Protein AF-A0A8S9FYK6-F1 (afdb_monomer)

Secondary structure (DSSP, 8-state):
-HHHHHHHHHHHHHHHHHHHHHHHHHHHHHHHHHHHHHHHHHHHHHHHHHHHHHHHHHHS-HHHHHHHHHHHTS-THHHHHHHHHHHHHHHHHHHHHHHHHHHHHHHHHHHHHHHHHHHHHHHHHHHHHHHHHHHHHHHHHTTT-HHHHHHHHHHHHHHHHHHHHHHHHHHHHHHHHHHHHHHHHHHHHHHHHTS--S-TTTHHHHHHHHH-

InterPro domains:
  IPR007749 Protein of unknown function DUF677 [PF05055] (2-192)
  IPR007749 Protein of unknown function DUF677 [PTHR31113] (3-193)

Structure (mmCIF, N/CA/C/O backbone):
data_AF-A0A8S9FYK6-F1
#
_entry.id   AF-A0A8S9FYK6-F1
#
loop_
_atom_site.group_PDB
_atom_site.id
_atom_site.type_symbol
_atom_site.label_atom_id
_atom_site.label_alt_id
_atom_site.label_comp_id
_atom_site.label_asym_id
_atom_site.label_entity_id
_atom_site.label_seq_id
_atom_site.pdbx_PDB_ins_code
_atom_site.Cartn_x
_atom_site.Cartn_y
_atom_site.Cartn_z
_atom_site.occupancy
_atom_site.B_iso_or_equiv
_atom_site.auth_seq_id
_atom_site.auth_comp_id
_atom_site.auth_asym_id
_atom_site.auth_atom_id
_atom_site.pdbx_PDB_model_num
ATOM 1 N N . MET A 1 1 ? -13.467 11.583 13.016 1.00 66.69 1 MET A N 1
ATOM 2 C CA . MET A 1 1 ? -12.832 12.553 12.091 1.00 66.69 1 MET A CA 1
ATOM 3 C C . MET A 1 1 ? -11.445 12.106 11.630 1.00 66.69 1 MET A C 1
ATOM 5 O O . MET A 1 1 ? -11.242 12.050 10.428 1.00 66.69 1 MET A O 1
ATOM 9 N N . LEU A 1 2 ? -10.519 11.727 12.526 1.00 86.00 2 LEU A N 1
ATOM 10 C CA . LEU A 1 2 ? -9.174 11.273 12.117 1.00 86.00 2 LEU A CA 1
ATOM 11 C C . LEU A 1 2 ? -9.193 10.021 11.223 1.00 86.00 2 LEU A C 1
ATOM 13 O O . LEU A 1 2 ? -8.530 9.996 10.194 1.00 86.00 2 LEU A O 1
ATOM 17 N N . PHE A 1 3 ? -9.990 9.011 11.584 1.00 85.44 3 PHE A N 1
ATOM 18 C CA . PHE A 1 3 ? -10.090 7.765 10.819 1.00 85.44 3 PHE A CA 1
ATOM 19 C C . PHE A 1 3 ? -10.558 7.985 9.369 1.00 85.44 3 PHE A C 1
ATOM 21 O O . PHE A 1 3 ? -9.941 7.469 8.441 1.00 85.44 3 PHE A O 1
ATOM 28 N N . GLU A 1 4 ? -11.600 8.799 9.178 1.00 87.69 4 GLU A N 1
ATOM 29 C CA . GLU A 1 4 ? -12.157 9.102 7.853 1.00 87.69 4 GLU A CA 1
ATOM 30 C C . GLU A 1 4 ? -11.134 9.813 6.962 1.00 87.69 4 GLU A C 1
ATOM 32 O O . GLU A 1 4 ? -10.920 9.419 5.823 1.00 87.69 4 GLU A O 1
ATOM 37 N N . SER A 1 5 ? -10.411 10.795 7.511 1.00 90.31 5 SER A N 1
ATOM 38 C CA . SER A 1 5 ? -9.361 11.503 6.771 1.00 90.31 5 SER A CA 1
ATOM 39 C C . SER A 1 5 ? -8.235 10.565 6.319 1.00 90.31 5 SER A C 1
ATOM 41 O O . SER A 1 5 ? -7.795 10.636 5.170 1.00 90.31 5 SER A O 1
ATOM 43 N N . VAL A 1 6 ? -7.796 9.644 7.185 1.00 89.06 6 VAL A N 1
ATOM 44 C CA . VAL A 1 6 ? -6.797 8.628 6.813 1.00 89.06 6 VAL A CA 1
ATOM 45 C C . VAL A 1 6 ? -7.355 7.691 5.738 1.00 89.06 6 VAL A C 1
ATOM 47 O O . VAL A 1 6 ? -6.630 7.324 4.814 1.00 89.06 6 VAL A O 1
ATOM 50 N N . TYR A 1 7 ? -8.636 7.326 5.812 1.00 89.19 7 TYR A N 1
ATOM 51 C CA . TYR A 1 7 ? -9.280 6.458 4.827 1.00 89.19 7 TYR A CA 1
ATOM 52 C C . TYR A 1 7 ? -9.354 7.127 3.447 1.00 89.19 7 TYR A C 1
ATOM 54 O O . TYR A 1 7 ? -8.918 6.543 2.453 1.00 89.19 7 TYR A O 1
ATOM 62 N N . GLU A 1 8 ? -9.805 8.381 3.380 1.00 91.44 8 GLU A N 1
ATOM 63 C CA . GLU A 1 8 ? -9.816 9.168 2.143 1.00 91.44 8 GLU A CA 1
ATOM 64 C C . GLU A 1 8 ? -8.410 9.324 1.552 1.00 91.44 8 GLU A C 1
ATOM 66 O O . GLU A 1 8 ? -8.212 9.201 0.338 1.00 91.44 8 GLU A O 1
ATOM 71 N N . GLN A 1 9 ? -7.403 9.521 2.407 1.00 90.94 9 GLN A N 1
ATOM 72 C CA . GLN A 1 9 ? -6.011 9.578 1.977 1.00 90.94 9 GLN A CA 1
ATOM 73 C C . GLN A 1 9 ? -5.556 8.254 1.338 1.00 90.94 9 GLN A C 1
ATOM 75 O O . GLN A 1 9 ? -4.891 8.278 0.296 1.00 90.94 9 GLN A O 1
ATOM 80 N N . GLN A 1 10 ? -5.933 7.100 1.902 1.00 91.50 10 GLN A N 1
ATOM 81 C CA . GLN A 1 10 ? -5.636 5.787 1.311 1.00 91.50 10 GLN A CA 1
ATOM 82 C C . GLN A 1 10 ? -6.333 5.596 -0.045 1.00 91.50 10 GLN A C 1
ATOM 84 O O . GLN A 1 10 ? -5.713 5.109 -0.996 1.00 91.50 10 GLN A O 1
ATOM 89 N N . VAL A 1 11 ? -7.587 6.042 -0.181 1.00 93.00 11 VAL A N 1
ATOM 90 C CA . VAL A 1 11 ? -8.330 6.012 -1.454 1.00 93.00 11 VAL A CA 1
ATOM 91 C C . VAL A 1 11 ? -7.623 6.858 -2.519 1.00 93.00 11 VAL A C 1
ATOM 93 O O . VAL A 1 11 ? -7.355 6.380 -3.627 1.00 93.00 11 VAL A O 1
ATOM 96 N N . MET A 1 12 ? -7.239 8.090 -2.180 1.00 94.25 12 MET A N 1
ATOM 97 C CA . MET A 1 12 ? -6.536 8.999 -3.091 1.00 94.25 12 MET A CA 1
ATOM 98 C C . MET A 1 12 ? -5.162 8.455 -3.512 1.00 94.25 12 MET A C 1
ATOM 100 O O . MET A 1 12 ? -4.755 8.561 -4.681 1.00 94.25 12 MET A O 1
ATOM 104 N N . LEU A 1 13 ? -4.441 7.830 -2.579 1.00 93.38 13 LEU A N 1
ATOM 105 C CA . LEU A 1 13 ? -3.185 7.143 -2.864 1.00 93.38 13 LEU A CA 1
ATOM 106 C C . LEU A 1 13 ? -3.408 5.993 -3.855 1.00 93.38 13 LEU A C 1
ATOM 108 O O . LEU A 1 13 ? -2.686 5.890 -4.854 1.00 93.38 13 LEU A O 1
ATOM 112 N N . LEU A 1 14 ? -4.428 5.161 -3.632 1.00 94.06 14 LEU A N 1
ATOM 113 C CA . LEU A 1 14 ? -4.757 4.038 -4.507 1.00 94.06 14 LEU A CA 1
ATOM 114 C C . LEU A 1 14 ? -5.095 4.503 -5.933 1.00 94.06 14 LEU A C 1
ATOM 116 O O . LEU A 1 14 ? -4.631 3.901 -6.911 1.00 94.06 14 LEU A O 1
ATOM 120 N N . GLU A 1 15 ? -5.845 5.597 -6.078 1.00 95.19 15 GLU A N 1
ATOM 121 C CA . GLU A 1 15 ? -6.116 6.209 -7.381 1.00 95.19 15 GLU A CA 1
ATOM 122 C C . GLU A 1 15 ? -4.842 6.682 -8.082 1.00 95.19 15 GLU A C 1
ATOM 124 O O . GLU A 1 15 ? -4.656 6.462 -9.288 1.00 95.19 15 GLU A O 1
ATOM 129 N N . THR A 1 16 ? -3.948 7.326 -7.335 1.00 95.31 16 THR A N 1
ATOM 130 C CA . THR A 1 16 ? -2.669 7.818 -7.852 1.00 95.31 16 THR A CA 1
ATOM 131 C C . THR A 1 16 ? -1.807 6.660 -8.347 1.00 95.31 16 THR A C 1
ATOM 133 O O . THR A 1 16 ? -1.313 6.695 -9.480 1.00 95.31 16 THR A O 1
ATOM 136 N N . LEU A 1 17 ? -1.713 5.578 -7.572 1.00 95.31 17 LEU A N 1
ATOM 137 C CA . LEU A 1 17 ? -1.027 4.348 -7.969 1.00 95.31 17 LEU A CA 1
ATOM 138 C C . LEU A 1 17 ? -1.669 3.717 -9.209 1.00 95.31 17 LEU A C 1
ATOM 140 O O . LEU A 1 17 ? -0.971 3.262 -10.119 1.00 95.31 17 LEU A O 1
ATOM 144 N N . HIS A 1 18 ? -2.999 3.746 -9.318 1.00 95.38 18 HIS A N 1
ATOM 145 C CA . HIS A 1 18 ? -3.701 3.274 -10.510 1.00 95.38 18 HIS A CA 1
ATOM 146 C C . HIS A 1 18 ? -3.344 4.110 -11.753 1.00 95.38 18 HIS A C 1
ATOM 148 O O . HIS A 1 18 ? -3.073 3.559 -12.828 1.00 95.38 18 HIS A O 1
ATOM 154 N N . LYS A 1 19 ? -3.312 5.443 -11.633 1.00 97.25 19 LYS A N 1
ATOM 155 C CA . LYS A 1 19 ? -2.895 6.356 -12.713 1.00 97.25 19 LYS A CA 1
ATOM 156 C C . LYS A 1 19 ? -1.441 6.090 -13.122 1.00 97.25 19 LYS A C 1
ATOM 158 O O . LYS A 1 19 ? -1.163 5.956 -14.319 1.00 97.25 19 LYS A O 1
ATOM 163 N N . GLN A 1 20 ? -0.534 5.930 -12.158 1.00 96.44 20 GLN A N 1
ATOM 164 C CA . GLN A 1 20 ? 0.871 5.610 -12.422 1.00 96.44 20 GLN A CA 1
ATOM 165 C C . GLN A 1 20 ? 1.045 4.251 -13.108 1.00 96.44 20 GLN A C 1
ATOM 167 O O . GLN A 1 20 ? 1.743 4.174 -14.122 1.00 96.44 20 GLN A O 1
ATOM 172 N N . LYS A 1 21 ? 0.345 3.205 -12.648 1.00 95.81 21 LYS A N 1
ATOM 173 C CA . LYS A 1 21 ? 0.329 1.886 -13.299 1.00 95.81 21 LYS A CA 1
ATOM 174 C C . LYS A 1 21 ? -0.073 2.001 -14.769 1.00 95.81 21 LYS A C 1
ATOM 176 O O . LYS A 1 21 ? 0.648 1.520 -15.640 1.00 95.81 21 LYS A O 1
ATOM 181 N N . ARG A 1 22 ? -1.181 2.695 -15.069 1.00 96.62 22 ARG A N 1
ATOM 182 C CA . ARG A 1 22 ? -1.642 2.901 -16.456 1.00 96.62 22 ARG A CA 1
ATOM 183 C C . ARG A 1 22 ? -0.605 3.640 -17.304 1.00 96.62 22 ARG A C 1
ATOM 185 O O . ARG A 1 22 ? -0.397 3.282 -18.463 1.00 96.62 22 ARG A O 1
ATOM 192 N N . LYS A 1 23 ? 0.062 4.655 -16.746 1.00 96.56 23 LYS A N 1
ATOM 193 C CA . LYS A 1 23 ? 1.144 5.387 -17.427 1.00 96.56 23 LYS A CA 1
ATOM 194 C C . LYS A 1 23 ? 2.320 4.462 -17.759 1.00 96.56 23 LYS A C 1
ATOM 196 O O . LYS A 1 23 ? 2.831 4.508 -18.876 1.00 96.56 23 LYS A O 1
ATOM 201 N N . LEU A 1 24 ? 2.718 3.605 -16.822 1.00 96.56 24 LEU A N 1
ATOM 202 C CA . LEU A 1 24 ? 3.799 2.632 -16.999 1.00 96.56 24 LEU A CA 1
ATOM 203 C C . LEU A 1 24 ? 3.439 1.546 -18.015 1.00 96.56 24 LEU A C 1
ATOM 205 O O . LEU A 1 24 ? 4.256 1.224 -18.873 1.00 96.56 24 LEU A O 1
ATOM 209 N N . ASP A 1 25 ? 2.199 1.059 -18.005 1.00 95.06 25 ASP A N 1
ATOM 210 C CA . ASP A 1 25 ? 1.699 0.113 -19.006 1.00 95.06 25 ASP A CA 1
ATOM 211 C C . ASP A 1 25 ? 1.728 0.709 -20.419 1.00 95.06 25 ASP A C 1
ATOM 213 O O . ASP A 1 25 ? 2.164 0.047 -21.363 1.00 95.06 25 ASP A O 1
ATOM 217 N N . LYS A 1 26 ? 1.326 1.979 -20.572 1.00 96.38 26 LYS A N 1
ATOM 218 C CA . LYS A 1 26 ? 1.438 2.704 -21.849 1.00 96.38 26 LYS A CA 1
ATOM 219 C C . LYS A 1 26 ? 2.896 2.842 -22.291 1.00 96.38 26 LYS A C 1
ATOM 221 O O . LYS A 1 26 ? 3.204 2.543 -23.441 1.00 96.38 26 LYS A O 1
ATOM 226 N N . LYS A 1 27 ? 3.806 3.229 -21.389 1.00 94.06 27 LYS A N 1
ATOM 227 C CA . LYS A 1 27 ? 5.245 3.303 -21.693 1.00 94.06 27 LYS A CA 1
ATOM 228 C C . LYS A 1 27 ? 5.790 1.953 -22.153 1.00 94.06 27 LYS A C 1
ATOM 230 O O . LYS A 1 27 ? 6.454 1.889 -23.178 1.00 94.06 27 LYS A O 1
ATOM 235 N N . LEU A 1 28 ? 5.466 0.872 -21.448 1.00 94.00 28 LEU A N 1
ATOM 236 C CA . LEU A 1 28 ? 5.945 -0.471 -21.774 1.00 94.00 28 LEU A CA 1
ATOM 237 C C . LEU A 1 28 ? 5.411 -0.949 -23.133 1.00 94.00 28 LEU A C 1
ATOM 239 O O . LEU A 1 28 ? 6.160 -1.525 -23.922 1.00 94.00 28 LEU A O 1
ATOM 243 N N . LYS A 1 29 ? 4.146 -0.642 -23.456 1.00 93.38 29 LYS A N 1
ATOM 244 C CA . LYS A 1 29 ? 3.601 -0.848 -24.806 1.00 93.38 29 LYS A CA 1
ATOM 245 C C . LYS A 1 29 ? 4.384 -0.043 -25.843 1.00 93.38 29 LYS A C 1
ATOM 247 O O . LYS A 1 29 ? 4.815 -0.624 -26.833 1.00 93.38 29 LYS A O 1
ATOM 252 N N . ASN A 1 30 ? 4.625 1.246 -25.619 1.00 92.56 30 ASN A N 1
ATOM 253 C CA . ASN A 1 30 ? 5.363 2.086 -26.564 1.00 92.56 30 ASN A CA 1
ATOM 254 C C . ASN A 1 30 ? 6.784 1.567 -26.801 1.00 92.56 30 ASN A C 1
ATOM 256 O O . ASN A 1 30 ? 7.188 1.456 -27.951 1.00 92.56 30 ASN A O 1
ATOM 260 N N . ILE A 1 31 ? 7.510 1.165 -25.755 1.00 91.81 31 ILE A N 1
ATOM 261 C CA . ILE A 1 31 ? 8.867 0.603 -25.876 1.00 91.81 31 ILE A CA 1
ATOM 262 C C . ILE A 1 31 ? 8.887 -0.606 -26.813 1.00 91.81 31 ILE A C 1
ATOM 264 O O . ILE A 1 31 ? 9.763 -0.706 -27.668 1.00 91.81 31 ILE A O 1
ATOM 268 N N . LYS A 1 32 ? 7.899 -1.504 -26.705 1.00 88.88 32 LYS A N 1
ATOM 269 C CA . LYS A 1 32 ? 7.795 -2.664 -27.603 1.00 88.88 32 LYS A CA 1
ATOM 270 C C . LYS A 1 32 ? 7.633 -2.254 -29.069 1.00 88.88 32 LYS A C 1
ATOM 272 O O . LYS A 1 32 ? 8.204 -2.911 -29.935 1.00 88.88 32 LYS A O 1
ATOM 277 N N . HIS A 1 33 ? 6.884 -1.187 -29.347 1.00 90.94 33 HIS A N 1
ATOM 278 C CA . HIS A 1 33 ? 6.714 -0.667 -30.706 1.00 90.94 33 HIS A CA 1
ATOM 279 C C . HIS A 1 33 ? 7.980 0.051 -31.194 1.00 90.94 33 HIS A C 1
ATOM 281 O O . HIS A 1 33 ? 8.491 -0.284 -32.259 1.00 90.94 33 HIS A O 1
ATOM 287 N N . TRP A 1 34 ? 8.549 0.953 -30.390 1.00 88.19 34 TRP A N 1
ATOM 288 C CA . TRP A 1 34 ? 9.770 1.696 -30.724 1.00 88.19 34 TRP A CA 1
ATOM 289 C C . TRP A 1 34 ? 10.970 0.790 -30.973 1.00 88.19 34 TRP A C 1
ATOM 291 O O . TRP A 1 34 ? 11.725 1.030 -31.907 1.00 88.19 34 TRP A O 1
ATOM 301 N N . LYS A 1 35 ? 11.103 -0.300 -30.213 1.00 88.19 35 LYS A N 1
ATOM 302 C CA . LYS A 1 35 ? 12.150 -1.304 -30.426 1.00 88.19 35 LYS A CA 1
ATOM 303 C C . LYS A 1 35 ? 12.020 -2.021 -31.775 1.00 88.19 35 LYS A C 1
ATOM 305 O O . LYS A 1 35 ? 13.031 -2.353 -32.387 1.00 88.19 35 LYS A O 1
ATOM 310 N N . LYS A 1 36 ? 10.792 -2.265 -32.253 1.00 86.88 36 LYS A N 1
ATOM 311 C CA . LYS A 1 36 ? 10.557 -2.833 -33.594 1.00 86.88 36 LYS A CA 1
ATOM 312 C C . LYS A 1 36 ? 10.910 -1.819 -34.677 1.00 86.88 36 LYS A C 1
ATOM 314 O O . LYS A 1 36 ? 11.639 -2.159 -35.600 1.00 86.88 36 LYS A O 1
ATOM 319 N N . ILE A 1 37 ? 10.441 -0.580 -34.526 1.00 89.75 37 ILE A N 1
ATOM 320 C CA . ILE A 1 37 ? 10.703 0.506 -35.478 1.00 89.75 37 ILE A CA 1
ATOM 321 C C . ILE A 1 37 ? 12.207 0.773 -35.581 1.00 89.75 37 ILE A C 1
ATOM 323 O O . ILE A 1 37 ? 12.735 0.812 -36.686 1.00 89.75 37 ILE A O 1
ATOM 327 N N . SER A 1 38 ? 12.923 0.873 -34.456 1.00 85.38 38 SER A N 1
ATOM 328 C CA . SER A 1 38 ? 14.369 1.114 -34.467 1.00 85.38 38 SER A CA 1
ATOM 329 C C . SER A 1 38 ? 15.137 -0.017 -35.144 1.00 85.38 38 SER A C 1
ATOM 331 O O . SER A 1 38 ? 16.112 0.243 -35.838 1.00 85.38 38 SER A O 1
ATOM 333 N N . ASN A 1 39 ? 14.691 -1.266 -34.974 1.00 83.31 39 ASN A N 1
ATOM 334 C CA . ASN A 1 39 ? 15.299 -2.404 -35.653 1.00 83.31 39 ASN A CA 1
ATOM 335 C C . ASN A 1 39 ? 15.072 -2.348 -37.171 1.00 83.31 39 ASN A C 1
ATOM 337 O O . ASN A 1 39 ? 16.013 -2.554 -37.927 1.00 83.31 39 ASN A O 1
ATOM 341 N N . VAL A 1 40 ? 13.852 -2.025 -37.619 1.00 87.31 40 VAL A N 1
ATOM 342 C CA . VAL A 1 40 ? 13.542 -1.874 -39.053 1.00 87.31 40 VAL A CA 1
ATOM 343 C C . VAL A 1 40 ? 14.345 -0.728 -39.665 1.00 87.31 40 VAL A C 1
ATOM 345 O O . VAL A 1 40 ? 15.008 -0.935 -40.672 1.00 87.31 40 VAL A O 1
ATOM 348 N N . VAL A 1 41 ? 14.355 0.452 -39.038 1.00 87.25 41 VAL A N 1
ATOM 349 C CA . VAL A 1 41 ? 15.111 1.618 -39.528 1.00 87.25 41 VAL A CA 1
ATOM 350 C C . VAL A 1 41 ? 16.604 1.309 -39.622 1.00 87.25 41 VAL A C 1
ATOM 352 O O . VAL A 1 41 ? 17.226 1.651 -40.623 1.00 87.25 41 VAL A O 1
ATOM 355 N N . PHE A 1 42 ? 17.172 0.624 -38.625 1.00 83.06 42 PHE A N 1
ATOM 356 C CA . PHE A 1 42 ? 18.579 0.228 -38.644 1.00 83.06 42 PHE A CA 1
ATOM 357 C C . PHE A 1 42 ? 18.895 -0.736 -39.796 1.00 83.06 42 PHE A C 1
ATOM 359 O O . PHE A 1 42 ? 19.862 -0.518 -40.521 1.00 83.06 42 PHE A O 1
ATOM 366 N N . VAL A 1 43 ? 18.062 -1.762 -40.006 1.00 83.00 43 VAL A N 1
ATOM 367 C CA . VAL A 1 43 ? 18.233 -2.716 -41.115 1.00 83.00 43 VAL A CA 1
ATOM 368 C C . VAL A 1 43 ? 18.104 -2.011 -42.467 1.00 83.00 43 VAL A C 1
ATOM 370 O O . VAL A 1 43 ? 18.961 -2.192 -43.327 1.00 83.00 43 VAL A O 1
ATOM 373 N N . THR A 1 44 ? 17.086 -1.168 -42.652 1.00 87.38 44 THR A N 1
ATOM 374 C CA . THR A 1 44 ? 16.857 -0.453 -43.916 1.00 87.38 44 THR A CA 1
ATOM 375 C C . THR A 1 44 ? 17.981 0.533 -44.233 1.00 87.38 44 THR A C 1
ATOM 377 O O . THR A 1 44 ? 18.477 0.540 -45.356 1.00 87.38 44 THR A O 1
ATOM 380 N N . ALA A 1 45 ? 18.414 1.336 -43.255 1.00 86.81 45 ALA A N 1
ATOM 381 C CA . ALA A 1 45 ? 19.522 2.276 -43.433 1.00 86.81 45 ALA A CA 1
ATOM 382 C C . ALA A 1 45 ? 20.842 1.553 -43.730 1.00 86.81 45 ALA A C 1
ATOM 384 O O . ALA A 1 45 ? 21.665 2.034 -44.503 1.00 86.81 45 ALA A O 1
ATOM 385 N N . PHE A 1 46 ? 21.046 0.376 -43.140 1.00 77.75 46 PHE A N 1
ATOM 386 C CA . PHE A 1 46 ? 22.226 -0.418 -43.431 1.00 77.75 46 PHE A CA 1
ATOM 387 C C . PHE A 1 46 ? 22.219 -0.956 -44.872 1.00 77.75 46 PHE A C 1
ATOM 389 O O . PHE A 1 46 ? 23.204 -0.807 -45.595 1.00 77.75 46 PHE A O 1
ATOM 396 N N . VAL A 1 47 ? 21.095 -1.522 -45.319 1.00 82.88 47 VAL A N 1
ATOM 397 C CA . VAL A 1 47 ? 20.946 -2.016 -46.697 1.00 82.88 47 VAL A CA 1
ATOM 398 C C . VAL A 1 47 ? 21.106 -0.882 -47.715 1.00 82.88 47 VAL A C 1
ATOM 400 O O . VAL A 1 47 ? 21.757 -1.080 -48.739 1.00 82.88 47 VAL A O 1
ATOM 403 N N . SER A 1 48 ? 20.582 0.318 -47.441 1.00 85.25 48 SER A N 1
ATOM 404 C CA . SER A 1 48 ? 20.754 1.454 -48.353 1.00 85.25 48 SER A CA 1
ATOM 405 C C . SER A 1 48 ? 22.220 1.877 -48.479 1.00 85.25 48 SER A C 1
ATOM 407 O O . SER A 1 48 ? 22.689 2.064 -49.600 1.00 85.25 48 SER A O 1
ATOM 409 N N . VAL A 1 49 ? 22.969 1.959 -47.371 1.00 81.06 49 VAL A N 1
ATOM 410 C CA . VAL A 1 49 ? 24.414 2.261 -47.393 1.00 81.06 49 VAL A CA 1
ATOM 411 C C . VAL A 1 49 ? 25.185 1.223 -48.209 1.00 81.06 49 VAL A C 1
ATOM 413 O O . VAL A 1 49 ? 26.049 1.604 -48.995 1.00 81.06 49 VAL A O 1
ATOM 416 N N . LEU A 1 50 ? 24.849 -0.067 -48.094 1.00 78.38 50 LEU A N 1
ATOM 417 C CA . LEU A 1 50 ? 25.468 -1.114 -48.913 1.00 78.38 50 LEU A CA 1
ATOM 418 C C . LEU A 1 50 ? 25.212 -0.915 -50.412 1.00 78.38 50 LEU A C 1
ATOM 420 O O . LEU A 1 50 ? 26.140 -1.029 -51.208 1.00 78.38 50 LEU A O 1
ATOM 424 N N . ILE A 1 51 ? 23.979 -0.590 -50.806 1.00 80.31 51 ILE A N 1
ATOM 425 C CA . ILE A 1 51 ? 23.640 -0.363 -52.219 1.00 80.31 51 ILE A CA 1
ATOM 426 C C . ILE A 1 51 ? 24.403 0.853 -52.764 1.00 80.31 51 ILE A C 1
ATOM 428 O O . ILE A 1 51 ? 25.047 0.753 -53.808 1.00 80.31 51 ILE A O 1
ATOM 432 N N . PHE A 1 52 ? 24.400 1.979 -52.040 1.00 76.25 52 PHE A N 1
ATOM 433 C CA . PHE A 1 52 ? 25.163 3.171 -52.431 1.00 76.25 52 PHE A CA 1
ATOM 434 C C . PHE A 1 52 ? 26.669 2.895 -52.508 1.00 76.25 52 PHE A C 1
ATOM 436 O O . PHE A 1 52 ? 27.338 3.367 -53.425 1.00 76.25 52 PHE A O 1
ATOM 443 N N . SER A 1 53 ? 27.191 2.085 -51.587 1.00 69.44 53 SER A N 1
ATOM 444 C CA . SER A 1 53 ? 28.586 1.655 -51.569 1.00 69.44 53 SER A CA 1
ATOM 445 C C . SER A 1 53 ? 28.970 0.847 -52.813 1.00 69.44 53 SER A C 1
ATOM 447 O O . SER A 1 53 ? 30.048 1.062 -53.362 1.00 69.44 53 SER A O 1
ATOM 449 N N . VAL A 1 54 ? 28.112 -0.069 -53.276 1.00 73.06 54 VAL A N 1
ATOM 450 C CA . VAL A 1 54 ? 28.363 -0.865 -54.493 1.00 73.06 54 VAL A CA 1
ATOM 451 C C . VAL A 1 54 ? 28.351 0.020 -55.741 1.00 73.06 54 VAL A C 1
ATOM 453 O O . VAL A 1 54 ? 29.249 -0.087 -56.573 1.00 73.06 54 VAL A O 1
ATOM 456 N N . VAL A 1 55 ? 27.379 0.932 -55.854 1.00 75.12 55 VAL A N 1
ATOM 457 C CA . VAL A 1 55 ? 27.291 1.869 -56.989 1.00 75.12 55 VAL A CA 1
ATOM 458 C C . VAL A 1 55 ? 28.514 2.789 -57.041 1.00 75.12 55 VAL A C 1
ATOM 460 O O . VAL A 1 55 ? 29.091 2.976 -58.107 1.00 75.12 55 VAL A O 1
ATOM 463 N N . ALA A 1 56 ? 28.962 3.317 -55.898 1.00 67.50 56 ALA A N 1
ATOM 464 C CA . ALA A 1 56 ? 30.162 4.148 -55.833 1.00 67.50 56 ALA A CA 1
ATOM 465 C C . ALA A 1 56 ? 31.438 3.368 -56.202 1.00 67.50 56 ALA A C 1
ATOM 467 O O . ALA A 1 56 ? 32.278 3.885 -56.934 1.00 67.50 56 ALA A O 1
ATOM 468 N N . ALA A 1 57 ? 31.574 2.117 -55.747 1.00 63.72 57 ALA A N 1
ATOM 469 C CA . ALA A 1 57 ? 32.724 1.267 -56.061 1.00 63.72 57 ALA A CA 1
ATOM 470 C C . ALA A 1 57 ? 32.816 0.900 -57.552 1.00 63.72 57 ALA A C 1
ATOM 472 O O . ALA A 1 57 ? 33.917 0.811 -58.082 1.00 63.72 57 ALA A O 1
ATOM 473 N N . ALA A 1 58 ? 31.682 0.735 -58.240 1.00 68.44 58 ALA A N 1
ATOM 474 C CA . ALA A 1 58 ? 31.657 0.490 -59.684 1.00 68.44 58 ALA A CA 1
ATOM 475 C C . ALA A 1 58 ? 32.128 1.702 -60.516 1.00 68.44 58 ALA A C 1
ATOM 477 O O . ALA A 1 58 ? 32.549 1.535 -61.658 1.00 68.44 58 ALA A O 1
ATOM 478 N N . ILE A 1 59 ? 32.052 2.913 -59.951 1.00 68.69 59 ILE A N 1
ATOM 479 C CA . ILE A 1 59 ? 32.403 4.177 -60.620 1.00 68.69 59 ILE A CA 1
ATOM 480 C C . ILE A 1 59 ? 33.807 4.666 -60.201 1.00 68.69 59 ILE A C 1
ATOM 482 O O . ILE A 1 59 ? 34.425 5.457 -60.912 1.00 68.69 59 ILE A O 1
ATOM 486 N N . ALA A 1 60 ? 34.338 4.206 -59.062 1.00 57.28 60 ALA A N 1
ATOM 487 C CA . ALA A 1 60 ? 35.569 4.724 -58.464 1.00 57.28 60 ALA A CA 1
ATOM 488 C C . ALA A 1 60 ? 36.818 3.863 -58.738 1.00 57.28 60 ALA A C 1
ATOM 490 O O . ALA A 1 60 ? 36.766 2.641 -58.850 1.00 57.28 60 ALA A O 1
ATOM 491 N N . ALA A 1 61 ? 37.977 4.528 -58.792 1.00 59.41 61 ALA A N 1
ATOM 492 C CA . ALA A 1 61 ? 39.289 3.914 -58.990 1.00 59.41 61 ALA A CA 1
ATOM 493 C C . ALA A 1 61 ? 39.649 2.887 -57.883 1.00 59.41 61 ALA A C 1
ATOM 495 O O . ALA A 1 61 ? 39.194 3.031 -56.742 1.00 59.41 61 ALA A O 1
ATOM 496 N N . PRO A 1 62 ? 40.537 1.907 -58.169 1.00 60.66 62 PRO A N 1
ATOM 497 C CA . PRO A 1 62 ? 40.872 0.793 -57.269 1.00 60.66 62 PRO A CA 1
ATOM 498 C C . PRO A 1 62 ? 41.139 1.135 -55.784 1.00 60.66 62 PRO A C 1
ATOM 500 O O . PRO A 1 62 ? 40.689 0.368 -54.936 1.00 60.66 62 PRO A O 1
ATOM 503 N N . PRO A 1 63 ? 41.793 2.260 -55.413 1.00 63.22 63 PRO A N 1
ATOM 504 C CA . PRO A 1 63 ? 42.080 2.588 -54.008 1.00 63.22 63 PRO A CA 1
ATOM 505 C C . PRO A 1 63 ? 40.842 2.916 -53.158 1.00 63.22 63 PRO A C 1
ATOM 507 O O . PRO A 1 63 ? 40.850 2.736 -51.940 1.00 63.22 63 PRO A O 1
ATOM 510 N N . VAL A 1 64 ? 39.773 3.418 -53.782 1.00 61.00 64 VAL A N 1
ATOM 511 C CA . VAL A 1 64 ? 38.550 3.828 -53.074 1.00 61.00 64 VAL A CA 1
ATOM 512 C C . VAL A 1 64 ? 37.739 2.597 -52.663 1.00 61.00 64 VAL A C 1
ATOM 514 O O . VAL A 1 64 ? 37.170 2.557 -51.572 1.00 61.00 64 VAL A O 1
ATOM 517 N N . VAL A 1 65 ? 37.758 1.550 -53.492 1.00 63.06 65 VAL A N 1
ATOM 518 C CA . VAL A 1 65 ? 37.089 0.267 -53.229 1.00 63.06 65 VAL A CA 1
ATOM 519 C C . VAL A 1 65 ? 37.683 -0.423 -51.996 1.00 63.06 65 VAL A C 1
ATOM 521 O O . VAL A 1 65 ? 36.943 -0.941 -51.159 1.00 63.06 65 VAL A O 1
ATOM 524 N N . THR A 1 66 ? 39.007 -0.371 -51.826 1.00 67.19 66 THR A N 1
ATOM 525 C CA . THR A 1 66 ? 39.712 -0.949 -50.670 1.00 67.19 66 THR A CA 1
ATOM 526 C C . THR A 1 66 ? 39.368 -0.239 -49.360 1.00 67.19 66 THR A C 1
ATOM 528 O O . THR A 1 66 ? 39.143 -0.900 -48.347 1.00 67.19 66 THR A O 1
ATOM 531 N N . ALA A 1 67 ? 39.272 1.094 -49.370 1.00 67.00 67 ALA A N 1
ATOM 532 C CA . ALA A 1 67 ? 38.897 1.872 -48.186 1.00 67.00 67 ALA A CA 1
ATOM 533 C C . ALA A 1 67 ? 37.443 1.608 -47.751 1.00 67.00 67 ALA A C 1
ATOM 535 O O . ALA A 1 67 ? 37.149 1.476 -46.562 1.00 67.00 67 ALA A O 1
ATOM 536 N N . VAL A 1 68 ? 36.536 1.474 -48.719 1.00 61.88 68 VAL A N 1
ATOM 537 C CA . VAL A 1 68 ? 35.121 1.181 -48.472 1.00 61.88 68 VAL A CA 1
ATOM 538 C C . VAL A 1 68 ? 34.923 -0.244 -47.943 1.00 61.88 68 VAL A C 1
ATOM 540 O O . VAL A 1 68 ? 34.207 -0.435 -46.959 1.00 61.88 68 VAL A O 1
ATOM 543 N N . ALA A 1 69 ? 35.605 -1.238 -48.520 1.00 66.06 69 ALA A N 1
ATOM 544 C CA . ALA A 1 69 ? 35.583 -2.611 -48.013 1.00 66.06 69 ALA A CA 1
ATOM 545 C C . ALA A 1 69 ? 36.089 -2.699 -46.559 1.00 66.06 69 ALA A C 1
ATOM 547 O O . ALA A 1 69 ? 35.504 -3.413 -45.745 1.00 66.06 69 ALA A O 1
ATOM 548 N N . ALA A 1 70 ? 37.121 -1.924 -46.204 1.00 68.38 70 ALA A N 1
ATOM 549 C CA . ALA A 1 70 ? 37.630 -1.845 -44.836 1.00 68.38 70 ALA A CA 1
ATOM 550 C C . ALA A 1 70 ? 36.638 -1.177 -43.860 1.00 68.38 70 ALA A C 1
ATOM 552 O O . ALA A 1 70 ?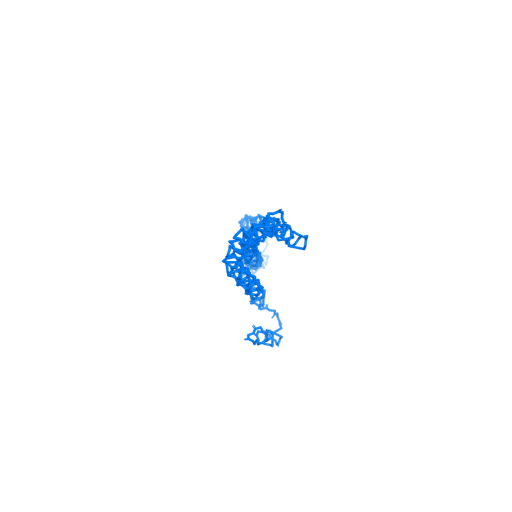 36.492 -1.634 -42.728 1.00 68.38 70 ALA A O 1
ATOM 553 N N . ALA A 1 71 ? 35.910 -0.138 -44.282 1.00 64.25 71 ALA A N 1
ATOM 554 C CA . ALA A 1 71 ? 34.891 0.512 -43.449 1.00 64.25 71 ALA A CA 1
ATOM 555 C C . ALA A 1 71 ? 33.653 -0.378 -43.218 1.00 64.25 71 ALA A C 1
ATOM 557 O O . ALA A 1 71 ? 33.078 -0.381 -42.129 1.00 64.25 71 ALA A O 1
ATOM 558 N N . LEU A 1 72 ? 33.268 -1.177 -44.216 1.00 60.41 72 LEU A N 1
ATOM 559 C CA . LEU A 1 72 ? 32.194 -2.170 -44.094 1.00 60.41 72 LEU A CA 1
ATOM 560 C C . LEU A 1 72 ? 32.601 -3.409 -43.281 1.00 60.41 72 LEU A C 1
ATOM 562 O O . LEU A 1 72 ? 31.729 -4.155 -42.839 1.00 60.41 72 LEU A O 1
ATOM 566 N N . ALA A 1 73 ? 33.900 -3.610 -43.031 1.00 63.88 73 ALA A N 1
ATOM 567 C CA . ALA A 1 73 ? 34.394 -4.656 -42.139 1.00 63.88 73 ALA A CA 1
ATOM 568 C C . ALA A 1 73 ? 34.107 -4.366 -40.650 1.00 63.88 73 ALA A C 1
ATOM 570 O O . ALA A 1 73 ? 34.301 -5.247 -39.809 1.00 63.88 73 ALA A O 1
ATOM 571 N N . VAL A 1 74 ? 33.616 -3.165 -40.299 1.00 59.00 74 VAL A N 1
ATOM 572 C CA . VAL A 1 74 ? 33.160 -2.868 -38.934 1.00 59.00 74 VAL A CA 1
ATOM 573 C C . VAL A 1 74 ? 31.971 -3.779 -38.594 1.00 59.00 74 VAL A C 1
ATOM 575 O O . VAL A 1 74 ? 30.953 -3.746 -39.291 1.00 59.00 74 VAL A O 1
ATOM 578 N N . PRO A 1 75 ? 32.036 -4.579 -37.512 1.00 57.03 75 PRO A N 1
ATOM 579 C CA . PRO A 1 75 ? 30.988 -5.542 -37.209 1.00 57.03 75 PRO A CA 1
ATOM 580 C C . PRO A 1 75 ? 29.648 -4.851 -36.933 1.00 57.03 75 PRO A C 1
ATOM 582 O O . PRO A 1 75 ? 29.426 -4.260 -35.875 1.00 57.03 75 PRO A O 1
ATOM 585 N N . LEU A 1 76 ? 28.704 -5.002 -37.858 1.00 55.28 76 LEU A N 1
ATOM 586 C CA . LEU A 1 76 ? 27.320 -4.508 -37.764 1.00 55.28 76 LEU A CA 1
ATOM 587 C C . LEU A 1 76 ? 26.544 -5.064 -36.579 1.00 55.28 76 LEU A C 1
ATOM 589 O O . LEU A 1 76 ? 25.592 -4.450 -36.090 1.00 55.28 76 LEU A O 1
ATOM 593 N N . GLY A 1 77 ? 27.002 -6.207 -36.070 1.00 61.84 77 GLY A N 1
ATOM 594 C CA . GLY A 1 77 ? 26.538 -6.749 -34.807 1.00 61.84 77 GLY A CA 1
ATOM 595 C C . GLY A 1 77 ? 26.684 -5.754 -33.653 1.00 61.84 77 GLY A C 1
ATOM 596 O O . GLY A 1 77 ? 25.876 -5.805 -32.736 1.00 61.84 77 GLY A O 1
ATOM 597 N N . SER A 1 78 ? 27.643 -4.821 -33.690 1.00 71.38 78 SER A N 1
ATOM 598 C CA . SER A 1 78 ? 27.924 -3.896 -32.585 1.00 71.38 78 SER A CA 1
ATOM 599 C C . SER A 1 78 ? 26.834 -2.830 -32.396 1.00 71.38 78 SER A C 1
ATOM 601 O O . SER A 1 78 ? 26.300 -2.681 -31.296 1.00 71.38 78 SER A O 1
ATOM 603 N N . VAL A 1 79 ? 26.413 -2.143 -33.466 1.00 73.56 79 VAL A N 1
ATOM 604 C CA . VAL A 1 79 ? 25.450 -1.023 -33.370 1.00 73.56 79 VAL A CA 1
ATOM 605 C C . VAL A 1 79 ? 24.020 -1.519 -33.122 1.00 73.56 79 VAL A C 1
ATOM 607 O O . VAL A 1 79 ? 23.309 -0.979 -32.271 1.00 73.56 79 VAL A O 1
ATOM 610 N N . GLY A 1 80 ? 23.608 -2.605 -33.784 1.00 76.81 80 GLY A N 1
ATOM 611 C CA . GLY A 1 80 ? 22.309 -3.236 -33.523 1.00 76.81 80 GLY A CA 1
ATOM 612 C C . GLY A 1 80 ? 22.209 -3.789 -32.094 1.00 76.81 80 GLY A C 1
ATOM 613 O O . GLY A 1 80 ? 21.190 -3.618 -31.415 1.00 76.81 80 GLY A O 1
ATOM 614 N N . LYS A 1 81 ? 23.294 -4.391 -31.584 1.00 80.81 81 LYS A N 1
ATOM 615 C CA . LYS A 1 81 ? 23.381 -4.885 -30.201 1.00 80.81 81 LYS A CA 1
ATOM 616 C C . LYS A 1 81 ? 23.404 -3.739 -29.192 1.00 80.81 81 LYS A C 1
ATOM 618 O O . LYS A 1 81 ? 22.747 -3.860 -28.160 1.00 80.81 81 LYS A O 1
ATOM 623 N N . TRP A 1 82 ? 24.043 -2.613 -29.515 1.00 83.06 82 TRP A N 1
ATOM 624 C CA . TRP A 1 82 ? 23.992 -1.387 -28.715 1.00 83.06 82 TRP A CA 1
ATOM 625 C C . TRP A 1 82 ? 22.568 -0.821 -28.611 1.00 83.06 82 TRP A C 1
ATOM 627 O O . TRP A 1 82 ? 22.067 -0.644 -27.500 1.00 83.06 82 TRP A O 1
ATOM 637 N N . CYS A 1 83 ? 21.859 -0.641 -29.731 1.00 83.12 83 CYS A N 1
ATOM 638 C CA . CYS A 1 83 ? 20.469 -0.165 -29.731 1.00 83.12 83 CYS A CA 1
ATOM 639 C C . CYS A 1 83 ? 19.538 -1.112 -28.950 1.00 83.12 83 CYS A C 1
ATOM 641 O O . CYS A 1 83 ? 18.752 -0.687 -28.099 1.00 83.12 83 CYS A O 1
ATOM 643 N N . SER A 1 84 ? 19.674 -2.423 -29.175 1.00 84.62 84 SER A N 1
ATOM 644 C CA . SER A 1 84 ? 18.929 -3.447 -28.436 1.00 84.62 84 SER A CA 1
ATOM 645 C C . SER A 1 84 ? 19.218 -3.401 -26.931 1.00 84.62 84 SER A C 1
ATOM 647 O O . SER A 1 84 ? 18.291 -3.519 -26.124 1.00 84.62 84 SER A O 1
ATOM 649 N N . HIS A 1 85 ? 20.477 -3.186 -26.537 1.00 87.38 85 HIS A N 1
ATOM 650 C CA . HIS A 1 85 ? 20.890 -3.053 -25.141 1.00 87.38 85 HIS A CA 1
ATOM 651 C C . HIS A 1 85 ? 20.306 -1.794 -24.481 1.00 87.38 85 HIS A C 1
ATOM 653 O O . HIS A 1 85 ? 19.759 -1.889 -23.382 1.00 87.38 85 HIS A O 1
ATOM 659 N N . LEU A 1 86 ? 20.328 -0.642 -25.162 1.00 88.44 86 LEU A N 1
ATOM 660 C CA . LEU A 1 86 ? 19.711 0.597 -24.672 1.00 88.44 86 LEU A CA 1
ATOM 661 C C . LEU A 1 86 ? 18.207 0.423 -24.424 1.00 88.44 86 LEU A C 1
ATOM 663 O O . LEU A 1 86 ? 17.717 0.735 -23.335 1.00 88.44 86 LEU A O 1
ATOM 667 N N . TRP A 1 87 ? 17.482 -0.157 -25.386 1.00 89.12 87 TRP A N 1
ATOM 668 C CA . TRP A 1 87 ? 16.055 -0.431 -25.219 1.00 89.12 87 TRP A CA 1
ATOM 669 C C . TRP A 1 87 ? 15.774 -1.435 -24.105 1.00 89.12 87 TRP A C 1
ATOM 671 O O . TRP A 1 87 ? 14.824 -1.243 -23.352 1.00 89.12 87 TRP A O 1
ATOM 681 N N . LYS A 1 88 ? 16.594 -2.484 -23.960 1.00 90.38 88 LYS A N 1
ATOM 682 C CA . LYS A 1 88 ? 16.473 -3.446 -22.852 1.00 90.38 88 LYS A CA 1
ATOM 683 C C . LYS A 1 88 ? 16.716 -2.790 -21.493 1.00 90.38 88 LYS A C 1
ATOM 685 O O . LYS A 1 88 ? 15.977 -3.088 -20.555 1.00 90.38 88 LYS A O 1
ATOM 690 N N . LYS A 1 89 ? 17.698 -1.889 -21.377 1.00 91.12 89 LYS A N 1
ATOM 691 C CA . LYS A 1 89 ? 17.966 -1.137 -20.140 1.00 91.12 89 LYS A CA 1
ATOM 692 C C . LYS A 1 89 ? 16.770 -0.255 -19.775 1.00 91.12 89 LYS A C 1
ATOM 694 O O . LYS A 1 89 ? 16.308 -0.291 -18.637 1.00 91.12 89 LYS A O 1
ATOM 699 N N . TYR A 1 90 ? 16.218 0.466 -20.752 1.00 91.19 90 TYR A N 1
ATOM 700 C CA . TYR A 1 90 ? 15.036 1.307 -20.550 1.00 91.19 90 TYR A CA 1
ATOM 701 C C . TYR A 1 90 ? 13.769 0.493 -20.229 1.00 91.19 90 TYR A C 1
ATOM 703 O O . TYR A 1 90 ? 13.048 0.824 -19.288 1.00 91.19 90 TYR A O 1
ATOM 711 N N . GLU A 1 91 ? 13.514 -0.606 -20.951 1.00 93.00 91 GLU A N 1
ATOM 712 C CA . GLU A 1 91 ? 12.396 -1.523 -20.677 1.00 93.00 91 GLU A CA 1
ATOM 713 C C . GLU A 1 91 ? 12.473 -2.076 -19.253 1.00 93.00 91 GLU A C 1
ATOM 715 O O . GLU A 1 91 ? 11.478 -2.064 -18.528 1.00 93.00 91 GLU A O 1
ATOM 720 N N . THR A 1 92 ? 13.662 -2.520 -18.844 1.00 92.12 92 THR A N 1
ATOM 721 C CA . THR A 1 92 ? 13.920 -3.031 -17.496 1.00 92.12 92 THR A CA 1
ATOM 722 C C . THR A 1 92 ? 13.644 -1.963 -16.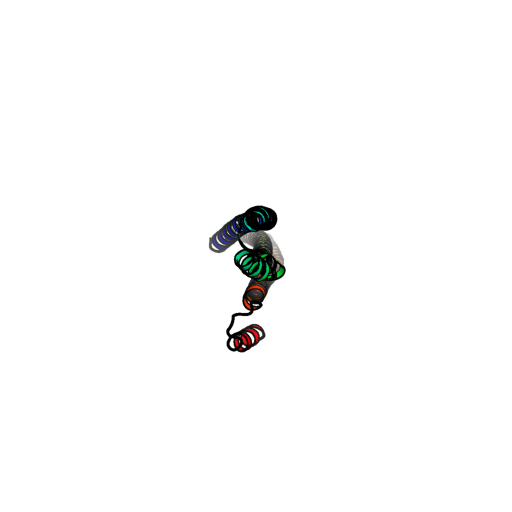438 1.00 92.12 92 THR A C 1
ATOM 724 O O . THR A 1 92 ? 12.967 -2.253 -15.456 1.00 92.12 92 THR A O 1
ATOM 727 N N . ALA A 1 93 ? 14.090 -0.720 -16.643 1.00 92.00 93 ALA A N 1
ATOM 728 C CA . ALA A 1 93 ? 13.827 0.379 -15.711 1.00 92.00 93 ALA A CA 1
ATOM 729 C C . ALA A 1 93 ? 12.322 0.673 -15.560 1.00 92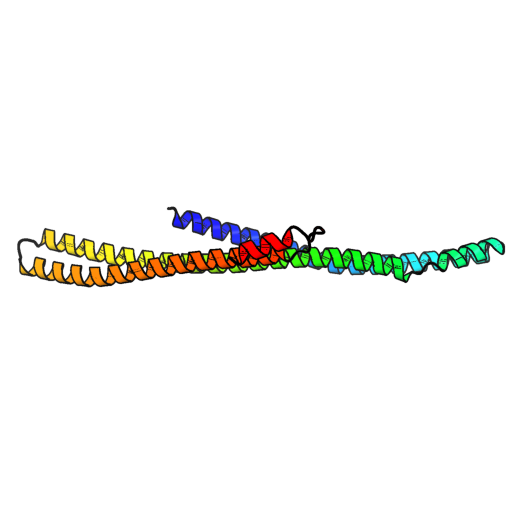.00 93 ALA A C 1
ATOM 731 O O . ALA A 1 93 ? 11.816 0.791 -14.445 1.00 92.00 93 ALA A O 1
ATOM 732 N N . VAL A 1 94 ? 11.579 0.725 -16.672 1.00 94.12 94 VAL A N 1
ATOM 733 C CA . VAL A 1 94 ? 10.122 0.949 -16.657 1.00 94.12 94 VAL A CA 1
ATOM 734 C C . VAL A 1 94 ? 9.375 -0.221 -16.014 1.00 94.12 94 VAL A C 1
ATOM 736 O O . VAL A 1 94 ? 8.411 -0.002 -15.280 1.00 94.12 94 VAL A O 1
ATOM 739 N N . ARG A 1 95 ? 9.811 -1.461 -16.260 1.00 92.75 95 ARG A N 1
ATOM 740 C CA . ARG A 1 95 ? 9.234 -2.656 -15.632 1.00 92.75 95 ARG A CA 1
ATOM 741 C C . ARG A 1 95 ? 9.449 -2.645 -14.119 1.00 92.75 95 ARG A C 1
ATOM 743 O O . ARG A 1 95 ? 8.483 -2.792 -13.388 1.00 92.75 95 ARG A O 1
ATOM 750 N N . ARG A 1 96 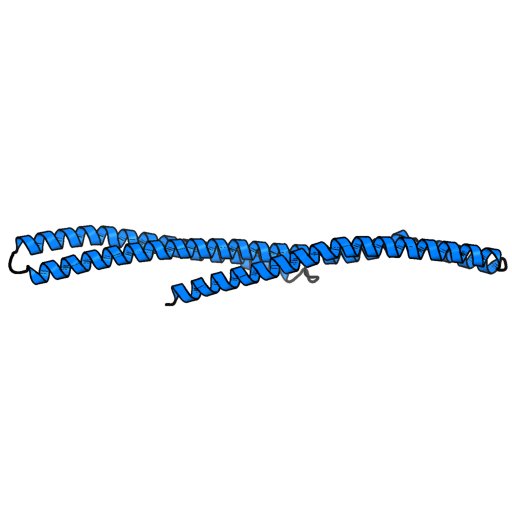? 10.660 -2.329 -13.657 1.00 90.31 96 ARG A N 1
ATOM 751 C CA . ARG A 1 96 ? 10.961 -2.191 -12.224 1.00 90.31 96 ARG A CA 1
ATOM 752 C C . ARG A 1 96 ? 10.114 -1.114 -11.551 1.00 90.31 96 ARG A C 1
ATOM 754 O O . ARG A 1 96 ? 9.531 -1.359 -10.503 1.00 90.31 96 ARG A O 1
ATOM 761 N N . GLN A 1 97 ? 9.968 0.056 -12.179 1.00 93.50 97 GLN A N 1
ATOM 762 C CA . GLN A 1 97 ? 9.084 1.103 -11.656 1.00 93.50 97 GLN A CA 1
ATOM 763 C C . GLN A 1 97 ? 7.628 0.616 -11.555 1.00 93.50 97 GLN A C 1
ATOM 765 O O . GLN A 1 97 ? 6.924 0.939 -10.600 1.00 93.50 97 GLN A O 1
ATOM 770 N N . LYS A 1 98 ? 7.167 -0.179 -12.528 1.00 94.44 98 LYS A N 1
ATOM 771 C CA . LYS A 1 98 ? 5.842 -0.805 -12.488 1.00 94.44 98 LYS A CA 1
ATOM 772 C C . LYS A 1 98 ? 5.711 -1.805 -11.341 1.00 94.44 98 LYS A C 1
ATOM 774 O O . LYS A 1 98 ? 4.660 -1.811 -10.705 1.00 94.44 98 LYS A O 1
ATOM 779 N N . ASP A 1 99 ? 6.736 -2.603 -11.073 1.00 93.94 99 ASP A N 1
ATOM 780 C CA . ASP A 1 99 ? 6.723 -3.592 -9.994 1.00 93.94 99 ASP A CA 1
ATOM 781 C C . ASP A 1 99 ? 6.647 -2.910 -8.617 1.00 93.94 99 ASP A C 1
ATOM 783 O O . ASP A 1 99 ? 5.817 -3.293 -7.793 1.00 93.94 99 ASP A O 1
ATOM 787 N N . VAL A 1 100 ? 7.386 -1.809 -8.412 1.00 94.94 100 VAL A N 1
ATOM 788 C CA . VAL A 1 100 ? 7.278 -0.973 -7.198 1.00 94.94 100 VAL A CA 1
ATOM 789 C C . VAL A 1 100 ? 5.853 -0.434 -7.030 1.00 94.94 100 VAL A C 1
ATOM 791 O O . VAL A 1 100 ? 5.230 -0.642 -5.987 1.00 94.94 100 VAL A O 1
ATOM 794 N N . VAL A 1 101 ? 5.289 0.185 -8.074 1.00 95.81 101 VAL A N 1
ATOM 795 C CA . VAL A 1 101 ? 3.908 0.704 -8.050 1.00 95.81 101 VAL A CA 1
ATOM 796 C C . VAL A 1 101 ? 2.893 -0.411 -7.780 1.00 95.81 101 VAL A C 1
ATOM 798 O O . VAL A 1 101 ? 1.899 -0.184 -7.091 1.00 95.81 101 VAL A O 1
ATOM 801 N N . LEU A 1 102 ? 3.125 -1.620 -8.297 1.00 95.12 102 LEU A N 1
ATOM 802 C CA . LEU A 1 102 ? 2.260 -2.768 -8.046 1.00 95.12 102 LEU A CA 1
ATOM 803 C C . LEU A 1 102 ? 2.331 -3.213 -6.581 1.00 95.12 102 LEU A C 1
ATOM 805 O O . LEU A 1 102 ? 1.277 -3.410 -5.983 1.00 95.12 102 LEU A O 1
ATOM 809 N N . SER A 1 103 ? 3.527 -3.301 -5.988 1.00 94.06 103 SER A N 1
ATOM 810 C CA . SER A 1 103 ? 3.668 -3.614 -4.558 1.00 94.06 103 SER A CA 1
ATOM 811 C C . SER A 1 103 ? 3.016 -2.563 -3.661 1.00 94.06 103 SER A C 1
ATOM 813 O O . SER A 1 103 ? 2.275 -2.923 -2.750 1.00 94.06 103 SER A O 1
ATOM 815 N N . MET A 1 104 ? 3.186 -1.272 -3.973 1.00 94.69 104 MET A N 1
ATOM 816 C CA . MET A 1 104 ? 2.511 -0.190 -3.248 1.00 94.69 104 MET A CA 1
ATOM 817 C C . MET A 1 104 ? 0.990 -0.322 -3.352 1.00 94.69 104 MET A C 1
ATOM 819 O O . MET A 1 104 ? 0.281 -0.117 -2.373 1.00 94.69 104 MET A O 1
ATOM 823 N N . LYS A 1 105 ? 0.478 -0.699 -4.532 1.00 95.19 105 LYS A N 1
ATOM 824 C CA . LYS A 1 105 ? -0.960 -0.877 -4.756 1.00 95.19 105 LYS A CA 1
ATOM 825 C C . LYS A 1 105 ? -1.531 -2.037 -3.939 1.00 95.19 105 LYS A C 1
ATOM 827 O O . LYS A 1 105 ? -2.636 -1.912 -3.423 1.00 95.19 105 LYS A O 1
ATOM 832 N N . VAL A 1 106 ? -0.803 -3.151 -3.847 1.00 94.44 106 VAL A N 1
ATOM 833 C CA . VAL A 1 106 ? -1.199 -4.297 -3.013 1.00 94.44 106 VAL A CA 1
ATOM 834 C C . VAL A 1 106 ? -1.249 -3.882 -1.544 1.00 94.44 106 VAL A C 1
ATOM 836 O O . VAL A 1 106 ? -2.274 -4.098 -0.907 1.00 94.44 106 VAL A O 1
ATOM 839 N N . GLY A 1 107 ? -0.205 -3.212 -1.045 1.00 93.31 107 GLY A N 1
ATOM 840 C CA . GLY A 1 107 ? -0.167 -2.699 0.327 1.00 93.31 107 GLY A CA 1
ATOM 841 C C . GLY A 1 107 ? -1.328 -1.756 0.644 1.00 93.31 107 GLY A C 1
ATOM 842 O O . GLY A 1 107 ? -2.065 -1.994 1.592 1.00 93.31 107 GLY A O 1
ATOM 843 N N . ALA A 1 108 ? -1.562 -0.750 -0.207 1.00 93.62 108 ALA A N 1
ATOM 844 C CA . ALA A 1 108 ? -2.676 0.186 -0.041 1.00 93.62 108 ALA A CA 1
ATOM 845 C C . ALA A 1 108 ? -4.044 -0.523 -0.002 1.00 93.62 108 ALA A C 1
ATOM 847 O O . ALA A 1 108 ? -4.911 -0.156 0.784 1.00 93.62 108 ALA A O 1
ATOM 848 N N . HIS A 1 109 ? -4.241 -1.563 -0.820 1.00 93.50 109 HIS A N 1
ATOM 849 C CA . HIS A 1 109 ? -5.490 -2.326 -0.824 1.00 93.50 109 HIS A CA 1
ATOM 850 C C . HIS A 1 109 ? -5.693 -3.149 0.456 1.00 93.50 109 HIS A C 1
ATOM 852 O O . HIS A 1 109 ? -6.812 -3.204 0.962 1.00 93.50 109 HIS A O 1
ATOM 858 N N . ILE A 1 110 ? -4.626 -3.758 0.986 1.00 93.88 110 ILE A N 1
ATOM 859 C CA . ILE A 1 110 ? -4.660 -4.476 2.269 1.00 93.88 110 ILE A CA 1
ATOM 860 C C . ILE A 1 110 ? -5.031 -3.503 3.390 1.00 93.88 110 ILE A C 1
ATOM 862 O O . ILE A 1 110 ? -6.033 -3.714 4.066 1.00 93.88 110 ILE A O 1
ATOM 866 N N . THR A 1 111 ? -4.314 -2.380 3.498 1.00 92.94 111 THR A N 1
ATOM 867 C CA . THR A 1 111 ? -4.580 -1.358 4.519 1.00 92.94 111 THR A CA 1
ATOM 868 C C . THR A 1 111 ? -6.011 -0.828 4.451 1.00 92.94 111 THR A C 1
ATOM 870 O O . THR A 1 111 ? -6.665 -0.711 5.481 1.00 92.94 111 THR A O 1
ATOM 873 N N . MET A 1 112 ? -6.543 -0.558 3.254 1.00 93.12 112 MET A N 1
ATOM 874 C CA . MET A 1 112 ? -7.944 -0.145 3.106 1.00 93.12 112 MET A CA 1
ATOM 875 C C . MET A 1 112 ? -8.927 -1.192 3.642 1.00 93.12 112 MET A C 1
ATOM 877 O O . MET A 1 112 ? -9.900 -0.831 4.302 1.00 93.12 112 MET A O 1
ATOM 881 N N . LYS A 1 113 ? -8.679 -2.479 3.375 1.00 94.44 113 LYS A N 1
ATOM 882 C CA . LYS A 1 113 ? -9.529 -3.573 3.859 1.00 94.44 113 LYS A CA 1
ATOM 883 C C . LYS A 1 113 ? -9.452 -3.720 5.379 1.00 94.44 113 LYS A C 1
ATOM 885 O O . LYS A 1 113 ? -10.479 -3.925 6.018 1.00 94.44 113 LYS A O 1
ATOM 890 N N . ASP A 1 114 ? -8.264 -3.594 5.965 1.00 93.94 114 ASP A N 1
ATOM 891 C CA . ASP A 1 114 ? -8.114 -3.637 7.422 1.00 93.94 114 ASP A CA 1
ATOM 892 C C . ASP A 1 114 ? -8.798 -2.443 8.092 1.00 93.94 114 ASP A C 1
ATOM 894 O O . ASP A 1 114 ? -9.466 -2.608 9.109 1.00 93.94 114 ASP A O 1
ATOM 898 N N . MET A 1 115 ? -8.708 -1.253 7.494 1.00 92.75 115 MET A N 1
ATOM 899 C CA . MET A 1 115 ? -9.452 -0.082 7.954 1.00 92.75 115 MET A CA 1
ATOM 900 C C . MET A 1 115 ? -10.965 -0.320 7.901 1.00 92.75 115 MET A C 1
ATOM 902 O O . MET A 1 115 ? -11.653 -0.074 8.887 1.00 92.75 115 MET A O 1
ATOM 906 N N . GLU A 1 116 ? -11.501 -0.848 6.800 1.00 94.12 116 GLU A N 1
ATOM 907 C CA . GLU A 1 116 ? -12.928 -1.183 6.709 1.00 94.12 116 GLU A CA 1
ATOM 908 C C . GLU A 1 116 ? -13.366 -2.167 7.805 1.00 94.12 116 GLU A C 1
ATOM 910 O O . GLU A 1 116 ? -14.407 -1.960 8.431 1.00 94.12 116 GLU A O 1
ATOM 915 N N . ASN A 1 117 ? -12.544 -3.176 8.105 1.00 93.81 117 ASN A N 1
ATOM 916 C CA . ASN A 1 117 ? -12.801 -4.078 9.224 1.00 93.81 117 ASN A CA 1
ATOM 917 C C . ASN A 1 117 ? -12.832 -3.316 10.555 1.00 93.81 117 ASN A C 1
ATOM 919 O O . ASN A 1 117 ? -13.785 -3.483 11.311 1.00 93.81 117 ASN A O 1
ATOM 923 N N . ILE A 1 118 ? -11.848 -2.454 10.838 1.00 93.88 118 ILE A N 1
ATOM 924 C CA . ILE A 1 118 ? -11.829 -1.631 12.061 1.00 93.88 118 ILE A CA 1
ATOM 925 C C . ILE A 1 118 ? -13.115 -0.806 12.172 1.00 93.88 118 ILE A C 1
ATOM 927 O O . ILE A 1 118 ? -13.738 -0.809 13.230 1.00 93.88 118 ILE A O 1
ATOM 931 N N . ARG A 1 119 ? -13.553 -0.160 11.083 1.00 93.62 119 ARG A N 1
ATOM 932 C CA . ARG A 1 119 ? -14.794 0.630 11.061 1.00 93.62 119 ARG A CA 1
ATOM 933 C C . ARG A 1 119 ? -16.000 -0.210 11.478 1.00 93.62 119 ARG A C 1
ATOM 935 O O . ARG A 1 119 ? -16.723 0.191 12.378 1.00 93.62 119 ARG A O 1
ATOM 942 N N . VAL A 1 120 ? -16.164 -1.398 10.895 1.00 94.19 120 VAL A N 1
ATOM 943 C CA . VAL A 1 120 ? -17.274 -2.306 11.235 1.00 94.19 120 VAL A CA 1
ATOM 944 C C . VAL A 1 120 ? -17.260 -2.699 12.717 1.00 94.19 120 VAL A C 1
ATOM 946 O O . VAL A 1 120 ? -18.317 -2.783 13.338 1.00 94.19 120 VAL A O 1
ATOM 949 N N . HIS A 1 121 ? -16.085 -2.941 13.302 1.00 92.38 121 HIS A N 1
ATOM 950 C CA . HIS A 1 121 ? -15.985 -3.295 14.723 1.00 92.38 121 HIS A CA 1
ATOM 951 C C . HIS A 1 121 ? -16.271 -2.095 15.633 1.00 92.38 121 HIS A C 1
ATOM 953 O O . HIS A 1 121 ? -16.972 -2.243 16.631 1.00 92.38 121 HIS A O 1
ATOM 959 N N . VAL A 1 122 ? -15.819 -0.896 15.255 1.00 93.75 122 VAL A N 1
ATOM 960 C CA . VAL A 1 122 ? -16.156 0.353 15.957 1.00 93.75 122 VAL A CA 1
ATOM 961 C C . VAL A 1 122 ? -17.660 0.638 15.897 1.00 93.75 122 VAL A C 1
ATOM 963 O O . VAL A 1 122 ? -18.241 1.028 16.907 1.00 93.75 122 VAL A O 1
ATOM 966 N N . ASP A 1 123 ? -18.312 0.398 14.758 1.00 93.56 123 ASP A N 1
ATOM 967 C CA . ASP A 1 123 ? -19.761 0.577 14.620 1.00 93.56 123 ASP A CA 1
ATOM 968 C C . ASP A 1 123 ? -20.532 -0.382 15.543 1.00 93.56 123 ASP A C 1
ATOM 970 O O . ASP A 1 123 ? -21.461 0.036 16.233 1.00 93.56 123 ASP A O 1
ATOM 974 N N . LYS A 1 124 ? -20.110 -1.651 15.635 1.00 93.31 124 LYS A N 1
ATOM 975 C CA . LYS A 1 124 ? -20.685 -2.617 16.591 1.00 93.31 124 LYS A CA 1
ATOM 976 C C . LYS A 1 124 ? -20.480 -2.184 18.042 1.00 93.31 124 LYS A C 1
ATOM 978 O O . LYS A 1 124 ? -21.410 -2.265 18.838 1.00 93.31 124 LYS A O 1
ATOM 983 N N . LEU A 1 125 ? -19.281 -1.710 18.379 1.00 93.81 125 LEU A N 1
ATOM 984 C CA . LEU A 1 125 ? -18.962 -1.209 19.715 1.00 93.81 125 LEU A CA 1
ATOM 985 C C . LEU A 1 125 ? -19.874 -0.035 20.102 1.00 93.81 125 LEU A C 1
ATOM 987 O O . LEU A 1 125 ? -20.382 0.021 21.221 1.00 93.81 125 LEU A O 1
ATOM 991 N N . LYS A 1 126 ? -20.117 0.880 19.158 1.00 94.00 126 LYS A N 1
ATOM 992 C CA . LYS A 1 126 ? -21.025 2.013 19.346 1.00 94.00 126 LYS A CA 1
ATOM 993 C C . LYS A 1 126 ? -22.461 1.553 19.617 1.00 94.00 126 LYS A C 1
ATOM 995 O O . LYS A 1 126 ? -23.088 2.087 20.525 1.00 94.00 126 LYS A O 1
ATOM 1000 N N . VAL A 1 127 ? -22.953 0.550 18.888 1.00 94.69 127 VAL A N 1
ATOM 1001 C CA . VAL A 1 127 ? -24.294 -0.021 19.111 1.00 94.69 127 VAL A CA 1
ATOM 1002 C C . VAL A 1 127 ? -24.427 -0.620 20.516 1.00 94.69 127 VAL A C 1
ATOM 1004 O O . VAL A 1 127 ? -25.432 -0.381 21.182 1.00 94.69 127 VAL A O 1
ATOM 1007 N N . GLU A 1 128 ? -23.420 -1.354 21.003 1.00 92.69 128 GLU A N 1
ATOM 1008 C CA . GLU A 1 128 ? -23.451 -1.902 22.370 1.00 92.69 128 GLU A CA 1
ATOM 1009 C C . GLU A 1 128 ? -23.429 -0.803 23.441 1.00 92.69 128 GLU A C 1
ATOM 1011 O O . GLU A 1 128 ? -24.153 -0.889 24.436 1.00 92.69 128 GLU A O 1
ATOM 1016 N N . MET A 1 129 ? -22.653 0.262 23.219 1.00 92.25 129 MET A N 1
ATOM 1017 C CA . MET A 1 129 ? -22.628 1.427 24.106 1.00 92.25 129 MET A CA 1
ATOM 1018 C C . MET A 1 129 ? -23.993 2.125 24.166 1.00 92.25 129 MET A C 1
ATOM 1020 O O . MET A 1 129 ? -24.493 2.395 25.255 1.00 92.25 129 MET A O 1
ATOM 1024 N N . GLU A 1 130 ? -24.616 2.382 23.013 1.00 94.69 130 GLU A N 1
ATOM 1025 C CA . GLU A 1 130 ? -25.945 3.002 22.929 1.00 94.69 130 GLU A CA 1
ATOM 1026 C C . GLU A 1 130 ? -27.014 2.137 23.612 1.00 94.69 130 GLU A C 1
ATOM 1028 O O . GLU A 1 130 ? -27.831 2.652 24.374 1.00 94.69 130 GLU A O 1
ATOM 1033 N N . ALA A 1 131 ? -26.976 0.816 23.412 1.00 91.94 131 ALA A N 1
ATOM 1034 C CA . ALA A 1 131 ? -27.904 -0.108 24.057 1.00 91.94 131 ALA A CA 1
ATOM 1035 C C . ALA A 1 131 ? -27.751 -0.122 25.587 1.00 91.94 131 ALA A C 1
ATOM 1037 O O . ALA A 1 131 ? -28.742 -0.208 26.308 1.00 91.94 131 ALA A O 1
ATOM 1038 N N . MET A 1 132 ? -26.521 -0.025 26.097 1.00 91.50 132 MET A N 1
ATOM 1039 C CA . MET A 1 132 ? -26.256 0.072 27.533 1.00 91.50 132 MET A CA 1
ATOM 1040 C C . MET A 1 132 ? -26.728 1.413 28.114 1.00 91.50 132 MET A C 1
ATOM 1042 O O . MET A 1 132 ? -27.339 1.417 29.180 1.00 91.50 132 MET A O 1
ATOM 1046 N N . MET A 1 133 ? -26.528 2.530 27.402 1.00 91.19 133 MET A N 1
ATOM 1047 C CA . MET A 1 133 ? -27.045 3.845 27.813 1.00 91.19 133 MET A CA 1
ATOM 1048 C C . MET A 1 133 ? -28.573 3.850 27.915 1.00 91.19 133 MET A C 1
ATOM 1050 O O . MET A 1 133 ? -29.104 4.273 28.934 1.00 91.19 133 MET A O 1
ATOM 1054 N N . GLN A 1 134 ? -29.276 3.259 26.944 1.00 92.00 134 GLN A N 1
ATOM 1055 C CA . GLN A 1 134 ? -30.738 3.116 27.001 1.00 92.00 134 GLN A CA 1
ATOM 1056 C C . GLN A 1 134 ? -31.216 2.342 28.239 1.00 92.00 134 GLN A C 1
ATOM 1058 O O . GLN A 1 134 ? -32.302 2.603 28.751 1.00 92.00 134 GLN A O 1
ATOM 1063 N N . ARG A 1 135 ? -30.427 1.375 28.732 1.00 89.69 135 ARG A N 1
ATOM 1064 C CA . ARG A 1 135 ? -30.748 0.652 29.975 1.00 89.69 135 ARG A CA 1
ATOM 1065 C C . ARG A 1 135 ? -30.505 1.480 31.224 1.00 89.69 135 ARG A C 1
ATOM 1067 O O . ARG A 1 135 ? -31.258 1.334 32.180 1.00 89.69 135 ARG A O 1
ATOM 1074 N N . VAL A 1 136 ? -29.477 2.323 31.219 1.00 89.19 136 VAL A N 1
ATOM 1075 C CA . VAL A 1 136 ? -29.236 3.279 32.306 1.00 89.19 136 VAL A CA 1
ATOM 1076 C C . VAL A 1 136 ? -30.384 4.282 32.378 1.00 89.19 136 VAL A C 1
ATOM 1078 O O . VAL A 1 136 ? -30.926 4.480 33.460 1.00 89.19 136 VAL A O 1
ATOM 1081 N N . ASP A 1 137 ? -30.800 4.840 31.240 1.00 89.81 137 ASP A N 1
ATOM 1082 C CA . ASP A 1 137 ? -31.909 5.798 31.174 1.00 89.81 137 ASP A CA 1
ATOM 1083 C C . ASP A 1 137 ? -33.215 5.169 31.684 1.00 89.81 137 ASP A C 1
ATOM 1085 O O . ASP A 1 137 ? -33.863 5.725 32.568 1.00 89.81 137 ASP A O 1
ATOM 1089 N N . PHE A 1 138 ? -33.538 3.950 31.235 1.00 87.00 138 PHE A N 1
ATOM 1090 C CA . PHE A 1 138 ? -34.702 3.200 31.721 1.00 87.00 138 PHE A CA 1
ATOM 1091 C C . PHE A 1 138 ? -34.658 2.943 33.238 1.00 87.00 138 PHE A C 1
ATOM 1093 O O . PHE A 1 138 ? -35.665 3.098 33.923 1.00 87.00 138 PHE A O 1
ATOM 1100 N N . ALA A 1 139 ? -33.493 2.584 33.787 1.00 86.88 139 ALA A N 1
ATOM 1101 C CA . ALA A 1 139 ? -33.336 2.355 35.225 1.00 86.88 139 ALA A CA 1
ATOM 1102 C C . ALA A 1 139 ? -33.507 3.633 36.063 1.00 86.88 139 ALA A C 1
ATOM 1104 O O . ALA A 1 139 ? -33.886 3.547 37.229 1.00 86.88 139 ALA A O 1
ATOM 1105 N N . ILE A 1 140 ? -33.190 4.799 35.492 1.00 85.81 140 ILE A N 1
ATOM 1106 C CA . ILE A 1 140 ? -33.379 6.103 36.135 1.00 85.81 140 ILE A CA 1
ATOM 1107 C C . ILE A 1 140 ? -34.855 6.516 36.073 1.00 85.81 140 ILE A C 1
ATOM 1109 O O . ILE A 1 140 ? -35.380 7.003 37.071 1.00 85.81 140 ILE A O 1
ATOM 1113 N N . GLU A 1 141 ? -35.520 6.314 34.931 1.00 86.75 141 GLU A N 1
ATOM 1114 C CA . GLU A 1 141 ? -36.933 6.671 34.729 1.00 86.75 141 GLU A CA 1
ATOM 1115 C C . GLU A 1 141 ? -37.890 5.802 35.560 1.00 86.75 141 GLU A C 1
ATOM 1117 O O . GLU A 1 141 ? -38.793 6.335 36.200 1.00 86.75 141 GLU A O 1
ATOM 1122 N N . GLU A 1 142 ? -37.661 4.488 35.623 1.00 79.25 142 GLU A N 1
ATOM 1123 C CA . GLU A 1 142 ? -38.483 3.520 36.376 1.00 79.25 142 GLU A CA 1
ATOM 1124 C C . GLU A 1 142 ? -37.921 3.239 37.791 1.00 79.25 142 GLU A C 1
ATOM 1126 O O . GLU A 1 142 ? -38.236 2.234 38.433 1.00 79.25 142 GLU A O 1
ATOM 1131 N N . GLY A 1 143 ? -37.041 4.118 38.288 1.00 65.38 143 GLY A N 1
ATOM 1132 C CA . GLY A 1 143 ? -36.173 3.892 39.453 1.00 65.38 143 GLY A CA 1
ATOM 1133 C C . GLY A 1 143 ? -36.861 3.748 40.817 1.00 65.38 143 GLY A C 1
ATOM 1134 O O . GLY A 1 143 ? -36.184 3.485 41.812 1.00 65.38 143 GLY A O 1
ATOM 1135 N N . GLU A 1 144 ? -38.185 3.899 40.888 1.00 73.06 144 GLU A N 1
ATOM 1136 C CA . GLU A 1 144 ? -38.967 3.624 42.100 1.00 73.06 144 GLU A CA 1
ATOM 1137 C C . GLU A 1 144 ? -39.174 2.112 42.326 1.00 73.06 144 GLU A C 1
ATOM 1139 O O . GLU A 1 144 ? -39.379 1.681 43.464 1.00 73.06 144 GLU A O 1
ATOM 1144 N N . GLU A 1 145 ? -39.055 1.281 41.279 1.00 79.19 145 GLU A N 1
ATOM 1145 C CA . GLU A 1 145 ? -39.182 -0.176 41.374 1.00 79.19 145 GLU A CA 1
ATOM 1146 C C . GLU A 1 145 ? -37.807 -0.867 41.473 1.00 79.19 145 GLU A C 1
ATOM 1148 O O . GLU A 1 145 ? -37.072 -1.016 40.494 1.00 79.19 145 GLU A O 1
ATOM 1153 N N . GLU A 1 146 ? -37.469 -1.385 42.662 1.00 82.25 146 GLU A N 1
ATOM 1154 C CA . GLU A 1 146 ? -36.197 -2.089 42.927 1.00 82.25 146 GLU A CA 1
ATOM 1155 C C . GLU A 1 146 ? -35.923 -3.226 41.920 1.00 82.25 146 GLU A C 1
ATOM 1157 O O . GLU A 1 146 ? -34.784 -3.475 41.515 1.00 82.25 146 GLU A O 1
ATOM 1162 N N . VAL A 1 147 ? -36.979 -3.924 41.489 1.00 84.62 147 VAL A N 1
ATOM 1163 C CA . VAL A 1 147 ? -36.888 -5.039 40.539 1.00 84.62 147 VAL A CA 1
ATOM 1164 C C . VAL A 1 147 ? -36.466 -4.548 39.151 1.00 84.62 147 VAL A C 1
ATOM 1166 O O . VAL A 1 147 ? -35.601 -5.179 38.536 1.00 84.62 147 VAL A O 1
ATOM 1169 N N . ALA A 1 148 ? -37.010 -3.420 38.684 1.00 81.75 148 ALA A N 1
ATOM 1170 C CA . ALA A 1 148 ? -36.673 -2.816 37.395 1.00 81.75 148 ALA A CA 1
ATOM 1171 C C . ALA A 1 148 ? -35.213 -2.335 37.366 1.00 81.75 148 ALA A C 1
ATOM 1173 O O . ALA A 1 148 ? -34.476 -2.622 36.415 1.00 81.75 148 ALA A O 1
ATOM 1174 N N . VAL A 1 149 ? -34.752 -1.704 38.452 1.00 87.25 149 VAL A N 1
ATOM 1175 C CA . VAL A 1 149 ? -33.351 -1.283 38.615 1.00 87.25 149 VAL A CA 1
ATOM 1176 C C . VAL A 1 149 ? -32.413 -2.493 38.594 1.00 87.25 149 VAL A C 1
ATOM 1178 O O . VAL A 1 149 ? -31.426 -2.510 37.855 1.00 87.25 149 VAL A O 1
ATOM 1181 N N . ARG A 1 150 ? -32.733 -3.553 39.348 1.00 88.56 150 ARG A N 1
ATOM 1182 C CA . ARG A 1 150 ? -31.895 -4.758 39.432 1.00 88.56 150 ARG A CA 1
ATOM 1183 C C . ARG A 1 150 ? -31.796 -5.504 38.099 1.00 88.56 150 ARG A C 1
ATOM 1185 O O . ARG A 1 150 ? -30.706 -5.954 37.743 1.00 88.56 150 ARG A O 1
ATOM 1192 N N . LEU A 1 151 ? -32.900 -5.631 37.359 1.00 89.12 151 LEU A N 1
ATOM 1193 C CA . LEU A 1 151 ? -32.901 -6.230 36.018 1.00 89.12 151 LEU A CA 1
ATOM 1194 C C . LEU A 1 151 ? -32.053 -5.408 35.041 1.00 89.12 151 LEU A C 1
ATOM 1196 O O . LEU A 1 151 ? -31.226 -5.970 34.322 1.00 89.12 151 LEU A O 1
ATOM 1200 N N . SER A 1 152 ? -32.190 -4.082 35.079 1.00 88.62 152 SER A N 1
ATOM 1201 C CA . SER A 1 152 ? -31.409 -3.174 34.236 1.00 88.62 152 SER A CA 1
ATOM 1202 C C . SER A 1 152 ? -29.912 -3.275 34.527 1.00 88.62 152 SER A C 1
ATOM 1204 O O . SER A 1 152 ? -29.119 -3.411 33.598 1.00 88.62 152 SER A O 1
ATOM 1206 N N . MET A 1 153 ? -29.512 -3.318 35.803 1.00 89.81 153 MET A N 1
ATOM 1207 C CA . MET A 1 153 ? -28.113 -3.534 36.196 1.00 89.81 153 MET A CA 1
ATOM 1208 C C . MET A 1 153 ? -27.568 -4.878 35.694 1.00 89.81 153 MET A C 1
ATOM 1210 O O . MET A 1 153 ? -26.441 -4.933 35.206 1.00 89.81 153 MET A O 1
ATOM 1214 N N . GLN A 1 154 ? -28.356 -5.957 35.761 1.00 92.25 154 GLN A N 1
ATOM 1215 C CA . GLN A 1 154 ? -27.938 -7.260 35.231 1.00 92.25 154 GLN A CA 1
ATOM 1216 C C . GLN A 1 154 ? -27.746 -7.242 33.709 1.00 92.25 154 GLN A C 1
ATOM 1218 O O . GLN A 1 154 ? -26.796 -7.844 33.207 1.00 92.25 154 GLN A O 1
ATOM 1223 N N . GLU A 1 155 ? -28.629 -6.576 32.963 1.00 90.50 155 GLU A N 1
ATOM 1224 C CA . GLU A 1 155 ? -28.475 -6.422 31.512 1.00 90.50 155 GLU A CA 1
ATOM 1225 C C . GLU A 1 155 ? -27.274 -5.543 31.147 1.00 90.50 155 GLU A C 1
ATOM 1227 O O . GLU A 1 155 ? -26.536 -5.887 30.223 1.00 90.50 155 GLU A O 1
ATOM 1232 N N . ILE A 1 156 ? -27.038 -4.462 31.898 1.00 92.25 156 ILE A N 1
ATOM 1233 C CA . ILE A 1 156 ? -25.858 -3.600 31.754 1.00 92.25 156 ILE A CA 1
ATOM 1234 C C . ILE A 1 156 ? -24.580 -4.412 31.971 1.00 92.25 156 ILE A C 1
ATOM 1236 O O . ILE A 1 156 ? -23.706 -4.377 31.111 1.00 92.25 156 ILE A O 1
ATOM 1240 N N . SER A 1 157 ? -24.477 -5.194 33.053 1.00 93.25 157 SER A N 1
ATOM 1241 C CA . SER A 1 157 ? -23.297 -6.036 33.301 1.00 93.25 157 SER A CA 1
ATOM 1242 C C . SER A 1 157 ? -23.054 -7.036 32.170 1.00 93.25 157 SER A C 1
ATOM 1244 O O . SER A 1 157 ? -21.937 -7.122 31.673 1.00 93.25 157 SER A O 1
ATOM 1246 N N . LYS A 1 158 ? -24.099 -7.721 31.683 1.00 93.06 158 LYS A N 1
ATOM 1247 C CA . LYS A 1 158 ? -23.968 -8.649 30.544 1.00 93.06 158 LYS A CA 1
ATOM 1248 C C . LYS A 1 158 ? -23.480 -7.949 29.273 1.00 93.06 158 LYS A C 1
ATOM 1250 O O . LYS A 1 158 ? -22.672 -8.503 28.536 1.00 93.06 158 LYS A O 1
ATOM 1255 N N . AR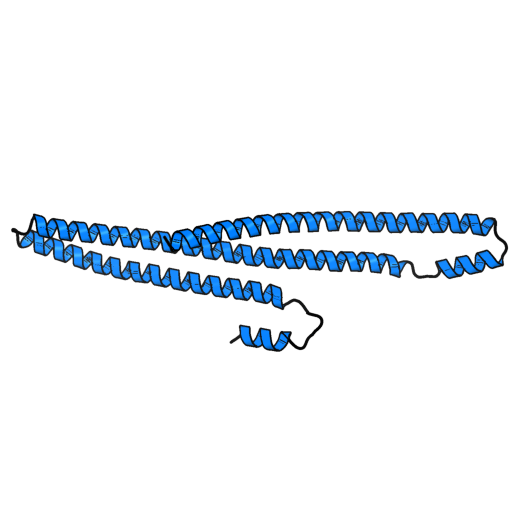G A 1 159 ? -23.982 -6.744 28.987 1.00 91.81 159 ARG A N 1
ATOM 1256 C CA . ARG A 1 159 ? -23.543 -5.960 27.822 1.00 91.81 159 ARG A CA 1
ATOM 1257 C C . ARG A 1 159 ? -22.142 -5.397 27.994 1.00 91.81 159 ARG A C 1
ATOM 1259 O O . ARG A 1 159 ? -21.431 -5.279 27.006 1.00 91.81 159 ARG A O 1
ATOM 1266 N N . PHE A 1 160 ? -21.734 -5.077 29.217 1.00 92.56 160 PHE A N 1
ATOM 1267 C CA . PHE A 1 160 ? -20.382 -4.620 29.512 1.00 92.56 160 PHE A CA 1
ATOM 1268 C C . PHE A 1 160 ? -19.335 -5.702 29.208 1.00 92.56 160 PHE A C 1
ATOM 1270 O O . PHE A 1 160 ? -18.277 -5.390 28.655 1.00 92.56 160 PHE A O 1
ATOM 1277 N N . ASP A 1 161 ? -19.655 -6.970 29.475 1.00 93.00 161 ASP A N 1
ATOM 1278 C CA . ASP A 1 161 ? -18.805 -8.101 29.086 1.00 93.00 161 ASP A CA 1
ATOM 1279 C C . ASP A 1 161 ? -18.632 -8.156 27.555 1.00 93.00 161 ASP A C 1
ATOM 1281 O O . ASP A 1 161 ? -17.508 -8.184 27.052 1.00 93.00 161 ASP A O 1
ATOM 1285 N N . VAL A 1 162 ? -19.734 -8.059 26.797 1.00 93.69 162 VAL A N 1
ATOM 1286 C CA . VAL A 1 162 ? -19.704 -8.014 25.319 1.00 93.69 162 VAL A CA 1
ATOM 1287 C C . VAL A 1 162 ? -18.962 -6.774 24.810 1.00 93.69 162 VAL A C 1
ATOM 1289 O O . VAL A 1 162 ? -18.191 -6.849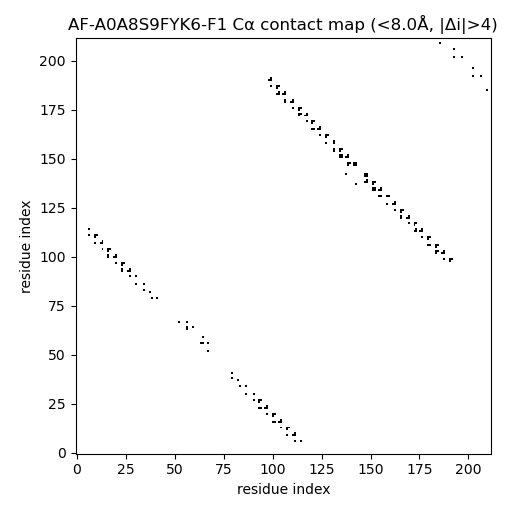 23.858 1.00 93.69 162 VAL A O 1
ATOM 1292 N N . PHE A 1 163 ? -19.167 -5.616 25.432 1.00 90.94 163 PHE A N 1
ATOM 1293 C CA . PHE A 1 163 ? -18.488 -4.370 25.082 1.00 90.94 163 PHE A CA 1
ATOM 1294 C C . PHE A 1 163 ? -16.968 -4.492 25.249 1.00 90.94 163 PHE A C 1
ATOM 1296 O O . PHE A 1 163 ? -16.218 -4.034 24.386 1.00 90.94 163 PHE A O 1
ATOM 1303 N N . THR A 1 164 ? -16.517 -5.156 26.315 1.00 93.94 164 THR A N 1
ATOM 1304 C CA . THR A 1 164 ? -15.096 -5.430 26.561 1.00 93.94 164 THR A CA 1
ATOM 1305 C C . THR A 1 164 ? -14.507 -6.314 25.460 1.00 93.94 164 THR A C 1
ATOM 1307 O O . THR A 1 164 ? -13.487 -5.948 24.878 1.00 93.94 164 THR A O 1
ATOM 1310 N N . GLU A 1 165 ? -15.194 -7.396 25.082 1.00 95.12 165 GLU A N 1
ATOM 1311 C CA . GLU A 1 165 ? -14.796 -8.253 23.952 1.00 95.12 165 GLU A CA 1
ATOM 1312 C C . GLU A 1 165 ? -14.690 -7.450 22.638 1.00 95.12 165 GLU A C 1
ATOM 1314 O O . GLU A 1 165 ? -13.713 -7.559 21.898 1.00 95.12 165 GLU A O 1
ATOM 1319 N N . ARG A 1 166 ? -15.652 -6.559 22.356 1.00 92.25 166 ARG A N 1
ATOM 1320 C CA . ARG A 1 166 ? -15.610 -5.696 21.159 1.00 92.25 166 ARG A CA 1
ATOM 1321 C C . ARG A 1 166 ? -14.430 -4.723 21.164 1.00 92.25 166 ARG A C 1
ATOM 1323 O O . ARG A 1 166 ? -13.885 -4.436 20.096 1.00 92.25 166 ARG A O 1
ATOM 1330 N N . ILE A 1 167 ? -14.030 -4.198 22.325 1.00 94.69 167 ILE A N 1
ATOM 1331 C CA . ILE A 1 167 ? -12.827 -3.358 22.440 1.00 94.69 167 ILE A CA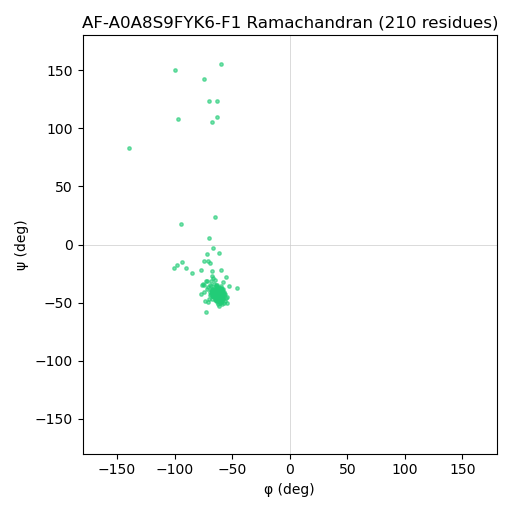 1
ATOM 1332 C C . ILE A 1 167 ? -11.580 -4.163 22.072 1.00 94.69 167 ILE A C 1
ATOM 1334 O O . ILE A 1 167 ? -10.731 -3.655 21.333 1.00 94.69 167 ILE A O 1
ATOM 1338 N N . GLU A 1 168 ? -11.479 -5.404 22.548 1.00 96.12 168 GLU A N 1
ATOM 1339 C CA . GLU A 1 168 ? -10.373 -6.300 22.204 1.00 96.12 168 GLU A CA 1
ATOM 1340 C C . GLU A 1 168 ? -10.327 -6.558 20.690 1.00 96.12 168 GLU A C 1
ATOM 1342 O O . GLU A 1 168 ? -9.282 -6.336 20.075 1.00 96.12 168 GLU A O 1
ATOM 1347 N N . GLU A 1 169 ? -11.462 -6.871 20.052 1.00 94.94 169 GLU A N 1
ATOM 1348 C CA . GLU A 1 169 ? -11.547 -7.059 18.592 1.00 94.94 169 GLU A CA 1
ATOM 1349 C C . GLU A 1 169 ? -11.084 -5.814 17.800 1.00 94.94 169 GLU A C 1
ATOM 1351 O O . GLU A 1 169 ? -10.389 -5.922 16.780 1.00 94.94 169 GLU A O 1
ATOM 1356 N N . VAL A 1 170 ? -11.453 -4.604 18.246 1.00 94.69 170 VAL A N 1
ATOM 1357 C CA . VAL A 1 170 ? -10.978 -3.347 17.635 1.00 94.69 170 VAL A CA 1
ATOM 1358 C C . VAL A 1 170 ? -9.462 -3.210 17.799 1.00 94.69 170 VAL A C 1
ATOM 1360 O O . VAL A 1 170 ? -8.772 -2.858 16.836 1.00 94.69 170 VAL A O 1
ATOM 1363 N N . GLY A 1 171 ? -8.940 -3.500 18.993 1.00 94.38 171 GLY A N 1
ATOM 1364 C CA . GLY A 1 171 ? -7.512 -3.449 19.303 1.00 94.38 171 GLY A CA 1
ATOM 1365 C C . GLY A 1 171 ? -6.688 -4.417 18.454 1.00 94.38 171 GLY A C 1
ATOM 1366 O O . GLY A 1 171 ? -5.680 -4.020 17.863 1.00 94.38 171 GLY A O 1
ATOM 1367 N N . GLU A 1 172 ? -7.141 -5.662 18.318 1.00 96.06 172 GLU A N 1
ATOM 1368 C CA . GLU A 1 172 ? -6.500 -6.682 17.4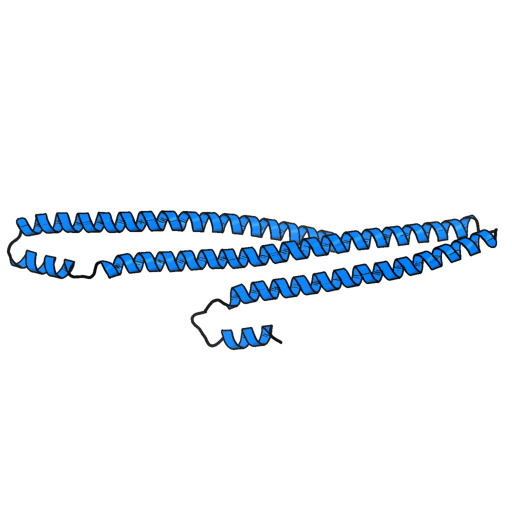87 1.00 96.06 172 GLU A CA 1
ATOM 1369 C C . GLU A 1 172 ? -6.463 -6.279 16.010 1.00 96.06 172 GLU A C 1
ATOM 1371 O O . GLU A 1 172 ? -5.410 -6.349 15.365 1.00 96.06 172 GLU A O 1
ATOM 1376 N N . ASN A 1 173 ? -7.581 -5.779 15.476 1.00 93.81 173 A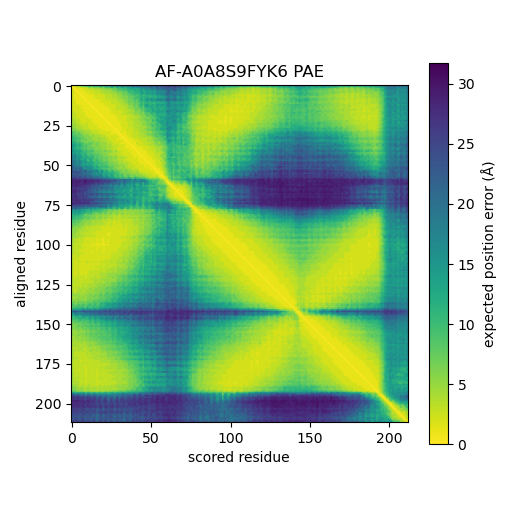SN A N 1
ATOM 1377 C CA . ASN A 1 173 ? -7.655 -5.317 14.092 1.00 93.81 173 ASN A CA 1
ATOM 1378 C C . ASN A 1 173 ? -6.773 -4.087 13.839 1.00 93.81 173 ASN A C 1
ATOM 1380 O O . ASN A 1 173 ? -6.113 -4.004 12.799 1.00 93.81 173 ASN A O 1
ATOM 1384 N N . ALA A 1 174 ? -6.707 -3.150 14.788 1.00 94.31 174 ALA A N 1
ATOM 1385 C CA . ALA A 1 174 ? -5.813 -1.996 14.708 1.00 94.31 174 ALA A CA 1
ATOM 1386 C C . ALA A 1 174 ? -4.335 -2.417 14.734 1.00 94.31 174 ALA A C 1
ATOM 1388 O O . ALA A 1 174 ? -3.536 -1.946 13.918 1.00 94.31 174 ALA A O 1
ATOM 1389 N N . ALA A 1 175 ? -3.971 -3.350 15.618 1.00 96.31 175 ALA A N 1
ATOM 1390 C CA . ALA A 1 175 ? -2.622 -3.897 15.693 1.00 96.31 175 ALA A CA 1
ATOM 1391 C C . ALA A 1 175 ? -2.238 -4.640 14.405 1.00 96.31 175 ALA A C 1
ATOM 1393 O O . ALA A 1 175 ? -1.126 -4.466 13.899 1.00 96.31 175 ALA A O 1
ATOM 1394 N N . LYS A 1 176 ? -3.158 -5.429 13.840 1.00 95.75 176 LYS A N 1
ATOM 1395 C CA . LYS A 1 176 ? -2.976 -6.094 12.548 1.00 95.75 176 LYS A CA 1
ATOM 1396 C C . LYS A 1 176 ? -2.761 -5.083 11.421 1.00 95.75 176 LYS A C 1
ATOM 1398 O O . LYS A 1 176 ? -1.761 -5.181 10.720 1.00 95.75 176 LYS A O 1
ATOM 1403 N N . CYS A 1 177 ? -3.626 -4.074 11.308 1.00 94.50 177 CYS A N 1
ATOM 1404 C CA . CYS A 1 177 ? -3.503 -3.011 10.308 1.00 94.50 177 CYS A CA 1
ATOM 1405 C C . CYS A 1 177 ? -2.128 -2.320 10.377 1.00 94.50 177 CYS A C 1
ATOM 1407 O O . CYS A 1 177 ? -1.456 -2.143 9.362 1.00 94.50 177 CYS A O 1
ATOM 1409 N N . SER A 1 178 ? -1.656 -1.996 11.587 1.00 94.62 178 SER A N 1
ATOM 1410 C CA . SER A 1 178 ? -0.329 -1.403 11.807 1.00 94.62 178 SER A CA 1
ATOM 1411 C C . SER A 1 178 ? 0.819 -2.314 11.340 1.00 94.62 178 SER A C 1
ATOM 1413 O O . SER A 1 178 ? 1.753 -1.866 10.660 1.00 94.62 178 SER A O 1
ATOM 1415 N N . LYS A 1 179 ? 0.734 -3.616 11.645 1.00 96.50 179 LYS A N 1
ATOM 1416 C CA . LYS A 1 179 ? 1.702 -4.620 11.173 1.00 96.50 179 LYS A CA 1
ATOM 1417 C C . LYS A 1 179 ? 1.694 -4.723 9.649 1.00 96.50 179 LYS A C 1
ATOM 1419 O O . LYS A 1 179 ? 2.761 -4.665 9.041 1.00 96.50 179 LYS A O 1
ATOM 1424 N N . ASP A 1 180 ? 0.520 -4.798 9.032 1.00 95.25 180 ASP A N 1
ATOM 1425 C CA . ASP A 1 180 ? 0.374 -4.930 7.581 1.00 95.25 180 ASP A CA 1
ATOM 1426 C C . ASP A 1 180 ? 0.889 -3.684 6.838 1.00 95.25 180 ASP A C 1
ATOM 1428 O O . ASP A 1 180 ? 1.587 -3.814 5.829 1.00 95.25 180 ASP A O 1
ATOM 1432 N N . ILE A 1 181 ? 0.674 -2.476 7.379 1.00 93.81 181 ILE A N 1
ATOM 1433 C CA . ILE A 1 181 ? 1.291 -1.233 6.876 1.00 93.81 181 ILE A CA 1
ATOM 1434 C C . ILE A 1 181 ? 2.821 -1.314 6.938 1.00 93.81 181 ILE A C 1
ATOM 1436 O O . ILE A 1 181 ? 3.508 -0.972 5.970 1.00 93.81 181 ILE A O 1
ATOM 1440 N N . THR A 1 182 ? 3.365 -1.766 8.068 1.00 95.94 182 THR A N 1
ATOM 1441 C CA . THR A 1 182 ? 4.816 -1.876 8.270 1.00 95.94 182 THR A CA 1
ATOM 1442 C C . THR A 1 182 ? 5.426 -2.880 7.293 1.00 95.94 182 THR A C 1
ATOM 1444 O O . THR A 1 182 ? 6.399 -2.565 6.606 1.00 95.94 182 THR A O 1
ATOM 1447 N N . LEU A 1 183 ? 4.806 -4.052 7.143 1.00 95.00 183 LEU A N 1
ATOM 1448 C CA . LEU A 1 183 ? 5.223 -5.077 6.189 1.00 95.00 183 LEU A CA 1
ATOM 1449 C C . LEU A 1 183 ? 5.147 -4.575 4.745 1.00 95.00 183 LEU A C 1
ATOM 1451 O O . LEU A 1 183 ? 6.103 -4.739 3.985 1.00 95.00 183 LEU A O 1
ATOM 1455 N N . ALA A 1 184 ? 4.049 -3.916 4.366 1.00 94.00 184 ALA A N 1
ATOM 1456 C CA . ALA A 1 184 ? 3.891 -3.333 3.039 1.00 94.00 184 ALA A CA 1
ATOM 1457 C C . ALA A 1 184 ? 4.996 -2.310 2.740 1.00 94.00 184 ALA A C 1
ATOM 1459 O O . ALA A 1 184 ? 5.605 -2.351 1.666 1.00 94.00 184 ALA A O 1
ATOM 1460 N N . ARG A 1 185 ? 5.310 -1.433 3.701 1.00 93.44 185 ARG A N 1
ATOM 1461 C CA . ARG A 1 185 ? 6.406 -0.465 3.584 1.00 93.44 185 ARG A CA 1
ATOM 1462 C C . ARG A 1 185 ? 7.751 -1.166 3.401 1.00 93.44 185 ARG A C 1
ATOM 1464 O O . ARG A 1 185 ? 8.495 -0.788 2.498 1.00 93.44 185 ARG A O 1
ATOM 1471 N N . THR A 1 186 ? 8.045 -2.200 4.184 1.00 94.38 186 THR A N 1
ATOM 1472 C CA . THR A 1 186 ? 9.290 -2.975 4.067 1.00 94.38 186 THR A CA 1
ATOM 1473 C C . THR A 1 186 ? 9.408 -3.672 2.714 1.00 94.38 186 THR A C 1
ATOM 1475 O O . THR A 1 186 ? 10.470 -3.636 2.095 1.00 94.38 186 THR A O 1
ATOM 1478 N N . ILE A 1 187 ? 8.324 -4.258 2.199 1.00 91.25 187 ILE A N 1
ATOM 1479 C CA . ILE A 1 187 ? 8.311 -4.899 0.875 1.00 91.25 187 ILE A CA 1
ATOM 1480 C C . ILE A 1 187 ? 8.592 -3.871 -0.228 1.00 91.25 187 ILE A C 1
ATOM 1482 O O . ILE A 1 187 ? 9.421 -4.117 -1.105 1.00 91.25 187 ILE A O 1
ATOM 1486 N N . VAL A 1 188 ? 7.942 -2.705 -0.173 1.00 92.88 188 VAL A N 1
ATOM 1487 C CA . VAL A 1 188 ? 8.174 -1.614 -1.131 1.00 92.88 188 VAL A CA 1
ATOM 1488 C C . VAL A 1 188 ? 9.616 -1.116 -1.046 1.00 92.88 188 VAL A C 1
ATOM 1490 O O . VAL A 1 188 ? 10.274 -0.988 -2.078 1.00 92.88 188 VAL A O 1
ATOM 1493 N N . LEU A 1 189 ? 10.132 -0.888 0.165 1.00 93.00 189 LEU A N 1
ATOM 1494 C CA . LEU A 1 189 ? 11.520 -0.484 0.381 1.00 93.00 189 LEU A CA 1
ATOM 1495 C C . LEU A 1 189 ? 12.499 -1.526 -0.147 1.00 93.00 189 LEU A C 1
ATOM 1497 O O . LEU A 1 189 ? 13.466 -1.148 -0.788 1.00 93.00 189 LEU A O 1
ATOM 1501 N N . ARG A 1 190 ? 12.239 -2.822 0.026 1.00 89.69 190 ARG A N 1
ATOM 1502 C CA . ARG A 1 190 ? 13.079 -3.885 -0.541 1.00 89.69 190 ARG A CA 1
ATOM 1503 C C . ARG A 1 190 ? 13.045 -3.887 -2.069 1.00 89.69 190 ARG A C 1
ATOM 1505 O O . ARG A 1 190 ? 14.087 -4.055 -2.698 1.00 89.69 190 ARG A O 1
ATOM 1512 N N . HIS A 1 191 ? 11.889 -3.665 -2.696 1.00 87.19 191 HIS A N 1
ATOM 1513 C CA . HIS A 1 191 ? 11.812 -3.521 -4.158 1.00 87.19 191 HIS A CA 1
ATOM 1514 C C . HIS A 1 191 ? 12.560 -2.287 -4.673 1.00 87.19 191 HIS A C 1
ATOM 1516 O O . HIS A 1 191 ? 13.078 -2.312 -5.786 1.00 87.19 191 HIS A O 1
ATOM 1522 N N . ILE A 1 192 ? 12.630 -1.227 -3.868 1.00 88.38 192 ILE A N 1
ATOM 1523 C CA . ILE A 1 192 ? 13.463 -0.061 -4.145 1.00 88.38 192 ILE A CA 1
ATOM 1524 C C . ILE A 1 192 ? 14.941 -0.434 -3.922 1.00 88.38 192 ILE A C 1
ATOM 1526 O O . ILE A 1 192 ? 15.740 -0.417 -4.834 1.00 88.38 192 ILE A O 1
ATOM 1530 N N . LEU A 1 193 ? 15.348 -0.879 -2.743 1.00 86.94 193 LEU A N 1
ATOM 1531 C CA . LEU A 1 193 ? 16.758 -1.121 -2.417 1.00 86.94 193 LEU A CA 1
ATOM 1532 C C . LEU A 1 193 ? 17.388 -2.327 -3.119 1.00 86.94 193 LEU A C 1
ATOM 1534 O O . LEU A 1 193 ? 18.604 -2.427 -3.155 1.00 86.94 193 LEU A O 1
ATOM 1538 N N . SER A 1 194 ? 16.613 -3.221 -3.727 1.00 80.56 194 SER A N 1
ATOM 1539 C CA . SER A 1 194 ? 17.154 -4.246 -4.637 1.00 80.56 194 SER A CA 1
ATOM 1540 C C . SER A 1 194 ? 17.668 -3.667 -5.972 1.00 80.56 194 SER A C 1
ATOM 1542 O O . SER A 1 194 ? 18.079 -4.417 -6.861 1.00 80.56 194 SER A O 1
ATOM 1544 N N . PHE A 1 195 ? 17.686 -2.336 -6.134 1.00 66.12 195 PHE A N 1
ATOM 1545 C CA . PHE A 1 195 ? 18.440 -1.648 -7.182 1.00 66.12 195 PHE A CA 1
ATOM 1546 C C . PHE A 1 195 ? 19.948 -1.733 -6.914 1.00 66.12 195 PHE A C 1
ATOM 1548 O O . PHE A 1 195 ? 20.375 -1.197 -5.907 1.00 66.12 195 PHE A O 1
ATOM 1555 N N . PRO A 1 196 ? 20.795 -2.254 -7.817 1.00 56.41 196 PRO A N 1
ATOM 1556 C CA . PRO A 1 196 ? 22.220 -1.959 -7.734 1.00 56.41 196 PRO A CA 1
ATOM 1557 C C . PRO A 1 196 ? 22.413 -0.468 -8.045 1.00 56.41 196 PRO A C 1
ATOM 1559 O O . PRO A 1 196 ? 22.259 -0.038 -9.196 1.00 56.41 196 PRO A O 1
ATOM 1562 N N . THR A 1 197 ? 22.677 0.341 -7.020 1.00 53.38 197 THR A N 1
ATOM 1563 C CA . THR A 1 197 ? 23.293 1.657 -7.209 1.00 53.38 197 THR A CA 1
ATOM 1564 C C . THR A 1 197 ? 24.760 1.422 -7.533 1.00 53.38 197 THR A C 1
ATOM 1566 O O . THR A 1 197 ? 25.368 0.516 -6.984 1.00 53.38 197 THR A O 1
ATOM 1569 N N . SER A 1 198 ? 25.352 2.208 -8.428 1.00 50.91 198 SER A N 1
ATOM 1570 C CA . SER A 1 198 ? 26.761 2.098 -8.848 1.00 50.91 198 SER A CA 1
ATOM 1571 C C . SER A 1 198 ? 27.795 2.399 -7.740 1.00 50.91 198 SER A C 1
ATOM 1573 O O . SER A 1 198 ? 28.921 2.782 -8.034 1.00 50.91 198 SER A O 1
ATOM 1575 N N . SER A 1 199 ? 27.406 2.256 -6.478 1.00 53.00 199 SER A N 1
ATOM 1576 C CA . SER A 1 199 ? 28.181 2.452 -5.261 1.00 53.00 199 SER A CA 1
ATOM 1577 C C . SER A 1 199 ? 27.803 1.332 -4.286 1.00 53.00 199 SER A C 1
ATOM 1579 O O . SER A 1 199 ? 26.936 1.493 -3.429 1.00 53.00 199 SER A O 1
ATOM 1581 N N . ASP A 1 200 ? 28.444 0.174 -4.455 1.00 52.97 200 ASP A N 1
ATOM 1582 C CA . ASP A 1 200 ? 28.177 -1.071 -3.713 1.00 52.97 200 ASP A CA 1
ATOM 1583 C C . ASP A 1 200 ? 28.403 -0.961 -2.184 1.00 52.97 200 ASP A C 1
ATOM 1585 O O . ASP A 1 200 ? 28.057 -1.873 -1.437 1.00 52.97 200 ASP A O 1
ATOM 1589 N N . SER A 1 201 ? 28.946 0.154 -1.681 1.00 55.38 201 SER A N 1
ATOM 1590 C CA . SER A 1 201 ? 29.305 0.334 -0.267 1.00 55.38 201 SER A CA 1
ATOM 1591 C C . SER A 1 201 ? 28.166 0.806 0.652 1.00 55.38 201 SER A C 1
ATOM 1593 O O . SER A 1 201 ? 28.226 0.548 1.848 1.00 55.38 201 SER A O 1
ATOM 1595 N N . GLU A 1 202 ? 27.125 1.479 0.146 1.00 55.06 202 GLU A N 1
ATOM 1596 C CA . GLU A 1 202 ? 26.017 1.989 0.991 1.00 55.06 202 GLU A CA 1
ATOM 1597 C C . GLU A 1 202 ? 24.863 0.986 1.156 1.00 55.06 202 GLU A C 1
ATOM 1599 O O . GLU A 1 202 ? 24.079 1.064 2.104 1.00 55.06 202 GLU A O 1
ATOM 1604 N N . GLN A 1 203 ? 24.769 0.009 0.255 1.00 53.91 203 GLN A N 1
ATOM 1605 C CA . GLN A 1 203 ? 23.665 -0.948 0.201 1.00 53.91 203 GLN A CA 1
ATOM 1606 C C . GLN A 1 203 ? 23.714 -1.980 1.343 1.00 53.91 203 GLN A C 1
ATOM 1608 O O . GLN A 1 203 ? 22.666 -2.416 1.818 1.00 53.91 203 GLN A O 1
ATOM 1613 N N . GLY A 1 204 ? 24.921 -2.340 1.803 1.00 55.41 204 GLY A N 1
ATOM 1614 C CA . GLY A 1 204 ? 25.135 -3.308 2.887 1.00 55.41 204 GLY A CA 1
ATOM 1615 C C . GLY A 1 204 ? 24.573 -2.833 4.229 1.00 55.41 204 GLY A C 1
ATOM 1616 O O . GLY A 1 204 ? 23.788 -3.547 4.847 1.00 55.41 204 GLY A O 1
ATOM 1617 N N . ASN A 1 205 ? 24.867 -1.587 4.614 1.00 55.91 205 ASN A N 1
ATOM 1618 C CA . ASN A 1 205 ? 24.417 -1.016 5.891 1.00 55.91 205 ASN A CA 1
ATOM 1619 C C . ASN A 1 205 ? 22.892 -0.792 5.948 1.00 55.91 205 ASN A C 1
ATOM 1621 O O . ASN A 1 205 ? 22.282 -0.903 7.009 1.00 55.91 205 ASN A O 1
ATOM 1625 N N . LEU A 1 206 ? 22.250 -0.491 4.812 1.00 57.25 206 LEU A N 1
ATOM 1626 C CA . LEU A 1 206 ? 20.800 -0.254 4.746 1.00 57.25 206 LEU A CA 1
ATOM 1627 C C . LEU A 1 206 ? 19.973 -1.541 4.831 1.00 57.25 206 LEU A C 1
ATOM 1629 O O . LEU A 1 206 ? 18.876 -1.526 5.384 1.00 57.25 206 LEU A O 1
ATOM 1633 N N . ILE A 1 207 ? 20.473 -2.650 4.282 1.00 56.59 207 ILE A N 1
ATOM 1634 C CA . ILE A 1 207 ? 19.786 -3.946 4.360 1.00 56.59 207 ILE A CA 1
ATOM 1635 C C . ILE A 1 207 ? 19.853 -4.504 5.788 1.00 56.59 207 ILE A C 1
ATOM 1637 O O . ILE A 1 207 ? 18.868 -5.068 6.269 1.00 56.59 207 ILE A O 1
ATOM 1641 N N . GLU A 1 208 ? 20.966 -4.289 6.488 1.00 56.91 208 GLU A N 1
ATOM 1642 C CA . GLU A 1 208 ? 21.144 -4.694 7.886 1.00 56.91 208 GLU A CA 1
ATOM 1643 C C . GLU A 1 208 ? 20.200 -3.919 8.826 1.00 56.91 208 GLU A C 1
ATOM 1645 O O . GLU A 1 208 ? 19.508 -4.522 9.643 1.00 56.91 208 GLU A O 1
ATOM 1650 N N . ALA A 1 209 ? 20.042 -2.607 8.612 1.00 55.59 209 ALA A N 1
ATOM 1651 C CA . ALA A 1 209 ? 19.132 -1.749 9.382 1.00 55.59 209 ALA A CA 1
ATOM 1652 C C . ALA A 1 209 ? 17.628 -2.007 9.144 1.00 55.59 209 ALA A C 1
ATOM 1654 O O . ALA A 1 209 ? 16.799 -1.527 9.908 1.00 55.59 209 ALA A O 1
ATOM 1655 N N . ILE A 1 210 ? 17.261 -2.717 8.072 1.00 55.25 210 ILE A N 1
ATOM 1656 C CA . ILE A 1 210 ? 15.869 -3.106 7.767 1.00 55.25 210 ILE A CA 1
ATOM 1657 C C . ILE A 1 210 ? 15.544 -4.509 8.312 1.00 55.25 210 ILE A C 1
ATOM 1659 O O . ILE A 1 210 ? 14.377 -4.903 8.351 1.00 55.25 210 ILE A O 1
ATOM 1663 N N . THR A 1 211 ? 16.568 -5.280 8.684 1.00 51.38 211 THR A N 1
ATOM 1664 C CA . THR A 1 211 ? 16.427 -6.667 9.155 1.00 51.38 211 THR A CA 1
ATOM 1665 C C . THR A 1 211 ? 16.432 -6.771 10.690 1.00 51.38 211 THR A C 1
ATOM 1667 O O . THR A 1 211 ? 15.957 -7.778 11.214 1.00 51.38 211 THR A O 1
ATOM 1670 N N . LEU A 1 212 ? 16.916 -5.736 11.390 1.00 43.00 212 LEU A N 1
ATOM 1671 C CA . LEU A 1 212 ? 16.747 -5.512 12.835 1.00 43.00 212 LEU A CA 1
ATOM 1672 C C . LEU A 1 212 ? 15.434 -4.778 13.137 1.00 43.00 212 LEU A C 1
ATOM 1674 O O . LEU A 1 212 ? 14.829 -5.097 14.184 1.00 43.00 212 LEU A O 1
#

Solvent-accessible surface area (backbone atoms only — not comparable to full-atom values): 11302 Å² total; per-residue (Å²): 111,71,67,58,56,54,50,52,49,47,52,54,49,44,52,50,38,51,52,51,45,53,52,40,53,51,48,55,54,48,50,60,51,51,57,51,51,53,50,50,51,51,53,51,56,51,54,50,52,53,53,54,50,52,58,48,42,77,75,46,60,76,73,57,42,55,56,50,56,58,62,66,64,55,66,65,67,54,62,57,50,47,54,53,48,54,51,49,52,52,52,49,51,49,49,50,55,40,52,40,43,49,48,49,42,52,35,45,53,52,44,52,52,37,48,52,51,33,50,56,38,50,53,52,40,50,51,50,52,53,55,40,49,56,36,52,53,48,27,63,75,50,50,89,39,68,67,54,32,54,52,30,51,52,53,39,53,57,47,49,55,53,42,52,54,37,51,50,55,33,50,52,38,50,52,48,35,53,50,49,48,52,51,33,50,51,53,36,48,48,63,54,65,72,52,88,59,102,55,79,77,63,58,61,64,55,56,54,69,71,74,110

Nearest PDB structures (foldseek):
  4fzs-assembly1_A  TM=4.843E-01  e=3.164E-01  Homo sapiens
  3qwe-assembly1_A-2  TM=4.683E-01  e=3.514E-01  Homo sapiens
  2cmr-assembly1_A  TM=3.253E-01  e=4.335E+00  Human immunodeficiency virus 1

Sequence (212 aa):
MLFESVYEQQVMLLETLHKQKRKLDKKLKNIKHWKKISNVVFVTAFVSVLIFSVVAAAIAAPPVVTAVAAALAVPLGSVGKWCSHLWKKYETAVRRQKDVVLSMKVGAHITMKDMENIRVHVDKLKVEMEAMMQRVDFAIEEGEEEVAVRLSMQEISKRFDVFTERIEEVGENAAKCSKDITLARTIVLRHILSFPTSSDSEQGNLIEAITL

Organism: Brassica cretica (NCBI:txid69181)

pLDDT: mean 84.19, std 13.51, range [43.0, 97.25]

Foldseek 3Di:
DVLVVVLVVLVVLLVVLVVLLVVLVVVLVVLVVVLVVVLVVLVVVVVVVVVVLVVVLVVDDPVSNVVSVVVVPPPSCVVNVVSVVVSVVVSVVSVLVSVLSVLLNVLSVVLSVLSVQLVVLVVVLVVLVVVLVVLVVQCVVVVVDPVSVVVSVVVNVVSVVVSVVSVVSSVVSVVVSVVSNLVSVLVSVCSVLVDPDVDNPPSVVVVVVSVD

Mean predicted aligned error: 11.17 Å

Radius of gyration: 34.66 Å; Cα contacts (8 Å, |Δi|>4): 108; chains: 1; bounding box: 81×21×104 Å